Protein AF-A0AA37WWH3-F1 (afdb_monomer_lite)

Secondary structure (DSSP, 8-state):
--SGGGT--EEEEEEEEE-TTSBEEEEEEEEEESTTTSHHHHHHHHTT-BPPPPEETTEE-PPS-EEEEEEE-SS----TT-HHHHHHHHHHHHHHHHHHHHHHHHHHHHHHHHHHHHTGGG----TT-EEEETTSEEEEEEEE-SSEEEEEEEEEE-TTSPTTGGGTT--HHHHTTBTB-----EEEEEEEEEEETTTEEE-------

Organism: NCBI:txid2013866

pLDDT: mean 83.41, std 13.36, range [36.47, 97.44]

Sequence (209 aa):
MKAARKGAEGFVKLGFSIDIRGGVQDIVVLDSKPANLFEKEAIRALKKWKFAPAKKNGRAYTPAVLVEVIKFKLNDDEDDSSEDKQLAARKALEASEQRALLESQYCDYLQRVKGNWLERRTSKYQPGDTICTFYNSYGFVEQDLGDRAKVILLGKLGDQYESGFFFGGTPFEHFKNYGEKVVISSKSEQKTTWVDKDQIATCSFQERI

Foldseek 3Di:
DPALVPQDKWKWKWKWKADQQQFTHPIDTPDIPPPPPCHVVVVVVNRPDGDDFDDDPNGGDIDDIDMDMDIGHPDPPPVPVPVVVVVVVVVVVVVVVVVVVLVVVLVVQLVVLLVQLVCLLVDDDDFQFWKAFQQAFIFTFHADPNFKTWTFTFWGFDPPQHGCCQRNSVDSVNSVCVVPPDPGDIDTDRDIDMDGSNGMGGGDDDDDD

Radius of gyration: 32.09 Å; chains: 1; bounding box: 56×50×85 Å

Structure (mmCIF, N/CA/C/O backbone):
data_AF-A0AA37WWH3-F1
#
_entry.id   AF-A0AA37WWH3-F1
#
loop_
_atom_site.group_PDB
_atom_site.id
_atom_site.type_symbol
_atom_site.label_atom_id
_atom_site.label_alt_id
_atom_site.label_comp_id
_atom_site.label_asym_id
_atom_site.label_entity_id
_atom_site.label_seq_id
_atom_site.pdbx_PDB_ins_code
_atom_site.Cartn_x
_atom_site.Cartn_y
_atom_site.Cartn_z
_atom_site.occupancy
_atom_site.B_iso_or_equiv
_atom_site.auth_seq_id
_atom_site.auth_comp_id
_atom_site.auth_asym_id
_atom_site.auth_atom_id
_atom_site.pdbx_PDB_model_num
ATOM 1 N N . MET A 1 1 ? -25.631 7.199 57.365 1.00 48.81 1 MET A N 1
ATOM 2 C CA . MET A 1 1 ? -24.945 5.889 57.434 1.00 48.81 1 MET A CA 1
ATOM 3 C C . MET A 1 1 ? -25.969 4.748 57.479 1.00 48.81 1 MET A C 1
ATOM 5 O O . MET A 1 1 ? -26.363 4.348 58.564 1.00 48.81 1 MET A O 1
ATOM 9 N N . LYS A 1 2 ? -26.455 4.255 56.325 1.00 53.31 2 LYS A N 1
ATOM 10 C CA . LYS A 1 2 ? -27.417 3.124 56.264 1.00 53.31 2 LYS A CA 1
ATOM 11 C C . LYS A 1 2 ? -27.021 1.997 55.286 1.00 53.31 2 LYS A C 1
ATOM 13 O O . LYS A 1 2 ? -27.476 0.881 55.492 1.00 53.31 2 LYS A O 1
ATOM 18 N N . ALA A 1 3 ? -26.169 2.260 54.286 1.00 53.19 3 ALA A N 1
ATOM 19 C CA . ALA A 1 3 ? -25.794 1.288 53.246 1.00 53.19 3 ALA A CA 1
ATOM 20 C C . ALA A 1 3 ? -24.544 0.450 53.587 1.00 53.19 3 ALA A C 1
ATOM 22 O O . ALA A 1 3 ? -24.609 -0.771 53.522 1.00 53.19 3 ALA A O 1
ATOM 23 N N . ALA A 1 4 ? -23.455 1.076 54.058 1.00 52.91 4 ALA A N 1
ATOM 24 C CA . ALA A 1 4 ? -22.206 0.368 54.390 1.00 52.91 4 ALA A CA 1
ATOM 25 C C . ALA A 1 4 ? -22.377 -0.717 55.476 1.00 52.91 4 ALA A C 1
ATOM 27 O O . ALA A 1 4 ? -21.707 -1.737 55.448 1.00 52.91 4 ALA A O 1
ATOM 28 N N . ARG A 1 5 ? -23.334 -0.548 56.402 1.00 53.03 5 ARG A N 1
ATOM 29 C CA . ARG A 1 5 ? -23.653 -1.556 57.434 1.00 53.03 5 ARG A CA 1
ATOM 30 C C . ARG A 1 5 ? -24.513 -2.725 56.928 1.00 53.03 5 ARG A C 1
ATOM 32 O O . ARG A 1 5 ? -24.762 -3.645 57.695 1.00 53.03 5 ARG A O 1
ATOM 39 N N . LYS A 1 6 ? -25.020 -2.672 55.691 1.00 55.31 6 LYS A N 1
ATOM 40 C CA . LYS A 1 6 ? -25.972 -3.650 55.133 1.00 55.31 6 LYS A CA 1
ATOM 41 C C . LYS A 1 6 ? -25.386 -4.557 54.049 1.00 55.31 6 LYS A C 1
ATOM 43 O O . LYS A 1 6 ? -26.144 -5.328 53.474 1.00 55.31 6 LYS A O 1
ATOM 48 N N . GLY A 1 7 ? -24.090 -4.467 53.746 1.00 64.00 7 GLY A N 1
ATOM 49 C CA . GLY A 1 7 ? -23.498 -5.331 52.723 1.00 64.00 7 GLY A CA 1
ATOM 50 C C . GLY A 1 7 ? -24.063 -5.094 51.309 1.00 64.00 7 GLY A C 1
ATOM 51 O O . GLY A 1 7 ? -24.000 -5.980 50.468 1.00 64.00 7 GLY A O 1
ATOM 52 N N . ALA A 1 8 ? -24.663 -3.927 51.047 1.00 68.88 8 ALA A N 1
ATOM 53 C CA . ALA A 1 8 ? -25.282 -3.631 49.762 1.00 68.88 8 ALA A CA 1
ATOM 54 C C . ALA A 1 8 ? -24.265 -3.078 48.754 1.00 68.88 8 ALA A C 1
ATOM 56 O O . ALA A 1 8 ? -23.567 -2.110 49.050 1.00 68.88 8 ALA A O 1
ATOM 57 N N . GLU A 1 9 ? -24.256 -3.648 47.553 1.00 79.69 9 GLU A N 1
ATOM 58 C CA . GLU A 1 9 ? -23.555 -3.139 46.372 1.00 79.69 9 GLU A CA 1
ATOM 59 C C . GLU A 1 9 ? -24.558 -2.582 45.359 1.00 79.69 9 GLU A C 1
ATOM 61 O O . GLU A 1 9 ? -25.761 -2.858 45.428 1.00 79.69 9 GLU A O 1
ATOM 66 N N . GLY A 1 10 ? -24.085 -1.784 44.409 1.00 88.12 10 GLY A N 1
ATOM 67 C CA . GLY A 1 10 ? -24.972 -1.160 43.444 1.00 88.12 10 GLY A CA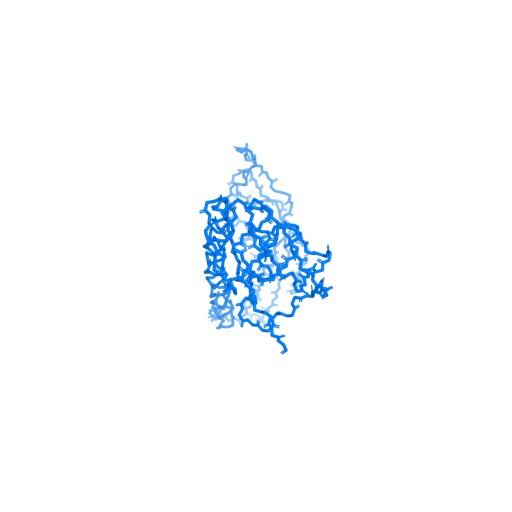 1
ATOM 68 C C . GLY A 1 10 ? -24.308 -0.182 42.493 1.00 88.12 10 GLY A C 1
ATOM 69 O O . GLY A 1 10 ? -23.087 -0.071 42.419 1.00 88.12 10 GLY A O 1
ATOM 70 N N . PHE A 1 11 ? -25.128 0.549 41.752 1.00 87.25 11 PHE A N 1
ATOM 71 C CA . PHE A 1 11 ? -24.686 1.646 40.905 1.00 87.25 11 PHE A CA 1
ATOM 72 C C . PHE A 1 11 ? -25.713 2.777 40.880 1.00 87.25 11 PHE A C 1
ATOM 74 O O . PHE A 1 11 ? -26.900 2.564 41.129 1.00 87.25 11 PHE A O 1
ATOM 81 N N . VAL A 1 12 ? -25.249 3.972 40.528 1.00 92.88 12 VAL A N 1
ATOM 82 C CA . VAL A 1 12 ? -26.078 5.140 40.227 1.00 92.88 12 VAL A CA 1
ATOM 83 C C . VAL A 1 12 ? -25.585 5.751 38.923 1.00 92.88 12 VAL A C 1
ATOM 85 O O . VAL A 1 12 ? -24.422 6.135 38.819 1.00 92.88 12 VAL A O 1
ATOM 88 N N . LYS A 1 13 ? -26.470 5.846 37.934 1.00 93.00 13 LYS A N 1
ATOM 89 C CA . LYS A 1 13 ? -26.258 6.544 36.668 1.00 93.00 13 LYS A CA 1
ATOM 90 C C . LYS A 1 13 ? -26.786 7.971 36.793 1.00 93.00 13 LYS A C 1
ATOM 92 O O . LYS A 1 13 ? -27.967 8.176 37.070 1.00 93.00 13 LYS A O 1
ATOM 97 N N . LEU A 1 14 ? -25.918 8.951 36.587 1.00 93.00 14 LEU A N 1
ATOM 98 C CA . LEU A 1 14 ? -26.188 10.376 36.749 1.00 93.00 14 LEU A CA 1
ATOM 99 C C . LEU A 1 14 ? -26.011 11.094 35.412 1.00 93.00 14 LEU A C 1
ATOM 101 O O . LEU A 1 14 ? -25.025 10.856 34.724 1.00 93.00 14 LEU A O 1
ATOM 105 N N . GLY A 1 15 ? -26.939 11.979 35.064 1.00 90.56 15 GLY A N 1
ATOM 106 C CA . GLY A 1 15 ? -26.766 12.989 34.022 1.00 90.56 15 GLY A CA 1
ATOM 107 C C . GLY A 1 15 ? -26.390 14.329 34.655 1.00 90.56 15 GLY A C 1
ATOM 108 O O . GLY A 1 15 ? -26.910 14.638 35.721 1.00 90.56 15 GLY A O 1
ATOM 109 N N . PHE A 1 16 ? -25.498 15.117 34.059 1.00 90.75 16 PHE A N 1
ATOM 110 C CA . PHE A 1 16 ? -25.108 16.440 34.574 1.00 90.75 16 PHE A CA 1
ATOM 111 C C . PHE A 1 16 ? -24.552 17.351 33.475 1.00 90.75 16 PHE A C 1
ATOM 113 O O . PHE A 1 16 ? -24.191 16.882 32.399 1.00 90.75 16 PHE A O 1
ATOM 120 N N . SER A 1 17 ? -24.444 18.652 33.737 1.00 85.31 17 SER A N 1
ATOM 121 C CA . SER A 1 17 ? -23.797 19.623 32.847 1.00 85.31 17 SER A CA 1
ATOM 122 C C . SER A 1 17 ? -22.548 20.229 33.509 1.00 85.31 17 SER A C 1
ATOM 124 O O . SER A 1 17 ? -22.373 20.145 34.728 1.00 85.31 17 SER A O 1
ATOM 126 N N . ILE A 1 18 ? -21.636 20.800 32.711 1.00 84.50 18 ILE A N 1
ATOM 127 C CA . ILE A 1 18 ? -20.396 21.426 33.204 1.00 84.50 18 ILE A CA 1
ATOM 128 C C . ILE A 1 18 ? -20.443 22.936 32.949 1.00 84.50 18 ILE A C 1
ATOM 130 O O . ILE A 1 18 ? -20.571 23.376 31.808 1.00 84.50 18 ILE A O 1
ATOM 134 N N . ASP A 1 19 ? -20.292 23.753 33.987 1.00 82.81 19 ASP A N 1
ATOM 135 C CA . ASP A 1 19 ? -20.236 25.209 33.854 1.00 82.81 19 ASP A CA 1
ATOM 136 C C . ASP A 1 19 ? -18.940 25.691 33.161 1.00 82.81 19 ASP A C 1
ATOM 138 O O . ASP A 1 19 ? -17.968 24.956 32.977 1.00 82.81 19 ASP A O 1
ATOM 142 N N . ILE A 1 20 ? -18.891 26.970 32.787 1.00 79.94 20 ILE A N 1
ATOM 143 C CA . ILE A 1 20 ? -17.727 27.565 32.103 1.00 79.94 20 ILE A CA 1
ATOM 144 C C . ILE A 1 20 ? -16.427 27.548 32.932 1.00 79.94 20 ILE A C 1
ATOM 146 O O . ILE A 1 20 ? -15.347 27.774 32.386 1.00 79.94 20 ILE A O 1
ATOM 150 N N . ARG A 1 21 ? -16.516 27.311 34.247 1.00 80.12 21 ARG A N 1
ATOM 151 C CA . ARG A 1 21 ? -15.380 27.208 35.175 1.00 80.12 21 ARG A CA 1
ATOM 152 C C . ARG A 1 21 ? -14.972 25.752 35.419 1.00 80.12 21 ARG A C 1
ATOM 154 O O . ARG A 1 21 ? -14.040 25.522 36.186 1.00 80.12 21 ARG A O 1
ATOM 161 N N . GLY A 1 22 ? -15.636 24.789 34.775 1.00 78.50 22 GLY A N 1
ATOM 162 C CA . GLY A 1 22 ? -15.364 23.364 34.941 1.00 78.50 22 GLY A CA 1
ATOM 163 C C . GLY A 1 22 ? -16.071 22.718 36.136 1.00 78.50 22 GLY A C 1
ATOM 164 O O . GLY A 1 22 ? -15.734 21.595 36.511 1.00 78.50 22 GLY A O 1
ATOM 165 N N . GLY A 1 23 ? -17.019 23.413 36.766 1.00 84.75 23 GLY A N 1
ATOM 166 C CA . GLY A 1 23 ? -17.835 22.884 37.856 1.00 84.75 23 GLY A CA 1
ATOM 167 C C . GLY A 1 23 ? -19.017 22.064 37.345 1.00 84.75 23 GLY A C 1
ATOM 168 O O . GLY A 1 23 ? -19.580 22.361 36.298 1.00 84.75 23 GLY A O 1
ATOM 169 N N . VAL A 1 24 ? -19.418 21.040 38.096 1.00 87.94 24 VAL A N 1
ATOM 170 C CA . VAL A 1 24 ? -20.595 20.218 37.778 1.00 87.94 24 VAL A CA 1
ATOM 171 C C . VAL A 1 24 ? -21.886 20.887 38.273 1.00 87.94 24 VAL A C 1
ATOM 173 O O . VAL A 1 24 ? -21.973 21.272 39.441 1.00 87.94 24 VAL A O 1
ATOM 176 N N . GLN A 1 25 ? -22.911 20.962 37.420 1.00 87.50 25 GLN A N 1
ATOM 177 C CA . GLN A 1 25 ? -24.256 21.454 37.748 1.00 87.50 25 GLN A CA 1
ATOM 178 C C . GLN A 1 25 ? -25.353 20.580 37.092 1.00 87.50 25 GLN A C 1
ATOM 180 O O . GLN A 1 25 ? -25.048 19.605 36.409 1.00 87.50 25 GLN A O 1
ATOM 185 N N . ASP A 1 26 ? -26.631 20.874 37.356 1.00 90.19 26 ASP A N 1
ATOM 186 C CA . ASP A 1 26 ? -27.803 20.176 36.780 1.00 90.19 26 ASP A CA 1
ATOM 187 C C . ASP A 1 26 ? -27.796 18.638 36.914 1.00 90.19 26 ASP A C 1
ATOM 189 O O . ASP A 1 26 ? -28.175 17.912 35.998 1.00 90.19 26 ASP A O 1
ATOM 193 N N . ILE A 1 27 ? -27.347 18.120 38.063 1.00 92.31 27 ILE A N 1
ATOM 194 C CA . ILE A 1 27 ? -27.245 16.671 38.286 1.00 92.31 27 ILE A CA 1
ATOM 195 C C . ILE A 1 27 ? -28.642 16.043 38.413 1.00 92.31 27 ILE A C 1
ATOM 197 O O . ILE A 1 27 ? -29.395 16.377 39.331 1.00 92.31 27 ILE A O 1
ATOM 201 N N . VAL A 1 28 ? -28.938 15.063 37.563 1.00 92.50 28 VAL A N 1
ATOM 202 C CA . VAL A 1 28 ? -30.149 14.234 37.576 1.00 92.50 28 VAL A CA 1
ATOM 203 C C . VAL A 1 28 ? -29.788 12.756 37.703 1.00 92.50 28 VAL A C 1
ATOM 205 O O . VAL A 1 28 ? -28.793 12.300 37.145 1.00 92.50 28 VAL A O 1
ATOM 208 N N . VAL A 1 29 ? -30.592 11.981 38.429 1.00 93.25 29 VAL A N 1
ATOM 209 C CA . VAL A 1 29 ? -30.445 10.518 38.476 1.00 93.25 29 VAL A CA 1
ATOM 210 C C . VAL A 1 29 ? -31.206 9.930 37.298 1.00 93.25 29 VAL A C 1
ATOM 212 O O . VAL A 1 29 ? -32.409 10.140 37.178 1.00 93.25 29 VAL A O 1
ATOM 215 N N . LEU A 1 30 ? -30.499 9.217 36.425 1.00 93.31 30 LEU A N 1
ATOM 216 C CA . LEU A 1 30 ? -31.082 8.548 35.262 1.00 93.31 30 LEU A CA 1
ATOM 217 C C . LEU A 1 30 ? -31.477 7.106 35.580 1.00 93.31 30 LEU A C 1
ATOM 219 O O . LEU A 1 30 ? -32.465 6.616 35.047 1.00 93.31 30 LEU A O 1
ATOM 223 N N . ASP A 1 31 ? -30.687 6.427 36.412 1.00 92.00 31 ASP A N 1
ATOM 224 C CA . ASP A 1 31 ? -30.944 5.056 36.850 1.00 92.00 31 ASP A CA 1
ATOM 225 C C . ASP A 1 31 ? -30.165 4.763 38.138 1.00 92.00 31 ASP A C 1
ATOM 227 O O . ASP A 1 31 ? -29.132 5.380 38.408 1.00 92.00 31 ASP A O 1
ATOM 231 N N . SER A 1 32 ? -30.638 3.821 38.942 1.00 91.94 32 SER A N 1
ATOM 232 C CA . SER A 1 32 ? -29.986 3.455 40.193 1.00 91.94 32 SER A CA 1
ATOM 233 C C . SER A 1 32 ? -30.455 2.102 40.700 1.00 91.94 32 SER A C 1
ATOM 235 O O . SER A 1 32 ? -31.657 1.845 40.807 1.00 91.94 32 SER A O 1
ATOM 237 N N . LYS A 1 33 ? -29.505 1.264 41.113 1.00 85.81 33 LYS A N 1
ATOM 238 C CA . LYS A 1 33 ? -29.800 -0.020 41.743 1.00 85.81 33 LYS A CA 1
ATOM 239 C C . LYS A 1 33 ? -28.875 -0.260 42.931 1.00 85.81 33 LYS A C 1
ATOM 241 O O . LYS A 1 33 ? -27.665 -0.197 42.738 1.00 85.81 33 LYS A O 1
ATOM 246 N N . PRO A 1 34 ? -29.407 -0.630 44.108 1.00 87.38 34 PRO A N 1
ATOM 247 C CA . PRO A 1 34 ? -30.809 -0.529 44.512 1.00 87.38 34 PRO A CA 1
ATOM 248 C C . PRO A 1 34 ? -31.247 0.939 44.630 1.00 87.38 34 PRO A C 1
ATOM 250 O O . PRO A 1 34 ? -30.460 1.796 45.026 1.00 87.38 34 PRO A O 1
ATOM 253 N N . ALA A 1 35 ? -32.513 1.202 44.305 1.00 84.06 35 ALA A N 1
ATOM 254 C CA . ALA A 1 35 ? -33.078 2.544 44.349 1.00 84.06 35 ALA A CA 1
ATOM 255 C C . ALA A 1 35 ? -33.156 3.096 45.785 1.00 84.06 35 ALA A C 1
ATOM 257 O O . ALA A 1 35 ? -33.437 2.365 46.740 1.00 84.06 35 ALA A O 1
ATOM 258 N N . ASN A 1 36 ? -32.977 4.408 45.916 1.00 83.62 36 ASN A N 1
ATOM 259 C CA . ASN A 1 36 ? -32.994 5.195 47.154 1.00 83.62 36 ASN A CA 1
ATOM 260 C C . ASN A 1 36 ? -31.899 4.837 48.175 1.00 83.62 36 ASN A C 1
ATOM 262 O O . ASN A 1 36 ? -32.024 5.181 49.358 1.00 83.62 36 ASN A O 1
ATOM 266 N N . LEU A 1 37 ? -30.838 4.142 47.755 1.00 84.75 37 LEU A N 1
ATOM 267 C CA . LEU A 1 37 ? -29.740 3.759 48.641 1.00 84.75 37 LEU A CA 1
ATOM 268 C C . LEU A 1 37 ? -28.464 4.579 48.429 1.00 84.75 37 LEU A C 1
ATOM 270 O O . LEU A 1 37 ? -27.828 4.976 49.410 1.00 84.75 37 LEU A O 1
ATOM 274 N N . PHE A 1 38 ? -28.089 4.825 47.174 1.00 87.31 38 PHE A N 1
ATOM 275 C CA . PHE A 1 38 ? -26.773 5.354 46.805 1.00 87.31 38 PHE A CA 1
ATOM 276 C C . PHE A 1 38 ? -26.812 6.735 46.153 1.00 87.31 38 PHE A C 1
ATOM 278 O O . PHE A 1 38 ? -25.799 7.428 46.111 1.00 87.31 38 PHE A O 1
ATOM 285 N N . GLU A 1 39 ? -27.975 7.177 45.689 1.00 90.31 39 GLU A N 1
ATOM 286 C CA . GLU A 1 39 ? -28.167 8.368 44.862 1.00 90.31 39 GLU A CA 1
ATOM 287 C C . GLU A 1 39 ? -27.686 9.623 45.583 1.00 90.31 39 GLU A C 1
ATOM 289 O O . GLU A 1 39 ? -26.963 10.437 45.015 1.00 90.31 39 GLU A O 1
ATOM 294 N N . LYS A 1 40 ? -28.015 9.759 46.873 1.00 89.75 40 LYS A N 1
ATOM 295 C CA . LYS A 1 40 ? -27.610 10.922 47.675 1.00 89.75 40 LYS A CA 1
ATOM 296 C C . LYS A 1 40 ? -26.090 11.047 47.795 1.00 89.75 40 LYS A C 1
ATOM 298 O O . LYS A 1 40 ? -25.563 12.159 47.737 1.00 89.75 40 LYS A O 1
ATOM 303 N N . GLU A 1 41 ? -25.393 9.930 47.984 1.00 88.12 41 GLU A N 1
ATOM 304 C CA . GLU A 1 41 ? -23.933 9.926 48.111 1.00 88.12 41 GLU A CA 1
ATOM 305 C C . GLU A 1 41 ? -23.256 10.050 46.743 1.00 88.12 41 GLU A C 1
ATOM 307 O O . GLU A 1 41 ? -22.293 10.803 46.616 1.00 88.12 41 GLU A O 1
ATOM 312 N N . ALA A 1 42 ? -23.817 9.426 45.705 1.00 89.56 42 ALA A N 1
ATOM 313 C CA . ALA A 1 42 ? -23.369 9.564 44.323 1.00 89.56 42 ALA A CA 1
ATOM 314 C C . ALA A 1 42 ? -23.431 11.030 43.855 1.00 89.56 42 ALA A C 1
ATOM 316 O O . ALA A 1 42 ? -22.440 11.569 43.365 1.00 89.56 42 ALA A O 1
ATOM 317 N N . ILE A 1 43 ? -24.547 11.725 44.109 1.00 90.94 43 ILE A N 1
ATOM 318 C CA . ILE A 1 43 ? -24.694 13.161 43.820 1.00 90.94 43 ILE A CA 1
ATOM 319 C C . ILE A 1 43 ? -23.670 13.984 44.613 1.00 90.94 43 ILE A C 1
ATOM 321 O O . ILE A 1 43 ? -23.064 14.910 44.075 1.00 90.94 43 ILE A O 1
ATOM 325 N N . ARG A 1 44 ? -23.459 13.675 45.900 1.00 88.19 44 ARG A N 1
ATOM 326 C CA . ARG A 1 44 ? -22.487 14.397 46.738 1.00 88.19 44 ARG A CA 1
ATOM 327 C C . ARG A 1 44 ? -21.052 14.216 46.236 1.00 88.19 44 ARG A C 1
ATOM 329 O O . ARG A 1 44 ? -20.289 15.177 46.286 1.00 88.19 44 ARG A O 1
ATOM 336 N N . ALA A 1 45 ? -20.689 13.016 45.788 1.00 87.44 45 ALA A N 1
ATOM 337 C CA . ALA A 1 45 ? -19.378 12.729 45.217 1.00 87.44 45 ALA A CA 1
ATOM 338 C C . ALA A 1 45 ? -19.180 13.480 43.895 1.00 87.44 45 ALA A C 1
ATOM 340 O O . ALA A 1 45 ? -18.195 14.202 43.751 1.00 87.44 45 ALA A O 1
ATOM 341 N N . LEU A 1 46 ? -20.163 13.403 42.992 1.00 87.44 46 LEU A N 1
ATOM 342 C CA . LEU A 1 46 ? -20.106 14.046 41.680 1.00 87.44 46 LEU A CA 1
ATOM 343 C C . LEU A 1 46 ? -19.987 15.578 41.781 1.00 87.44 46 LEU A C 1
ATOM 345 O O . LEU A 1 46 ? -19.236 16.192 41.032 1.00 87.44 46 LEU A O 1
ATOM 349 N N . LYS A 1 47 ? -20.635 16.209 42.771 1.00 87.94 47 LYS A N 1
ATOM 350 C CA . LYS A 1 47 ? -20.501 17.659 43.035 1.00 87.94 47 LYS A CA 1
ATOM 351 C C . LYS A 1 47 ? -19.080 18.116 43.382 1.00 87.94 47 LYS A C 1
ATOM 353 O O . LYS A 1 47 ? -18.804 19.310 43.312 1.00 87.94 47 LYS A O 1
ATOM 358 N N . LYS A 1 48 ? -18.198 17.210 43.813 1.00 87.00 48 LYS A N 1
ATOM 359 C CA . LYS A 1 48 ? -16.802 17.542 44.141 1.00 87.00 48 LYS A CA 1
ATOM 360 C C . LYS A 1 48 ? -15.886 17.500 42.922 1.00 87.00 48 LYS A C 1
ATOM 362 O O . LYS A 1 48 ? -14.749 17.960 43.017 1.00 87.00 48 LYS A O 1
ATOM 367 N N . TRP A 1 49 ? -16.347 16.931 41.811 1.00 86.12 49 TRP A N 1
ATOM 368 C CA . TRP A 1 49 ? -15.540 16.815 40.609 1.00 86.12 49 TRP A CA 1
ATOM 369 C C . TRP A 1 49 ? -15.330 18.186 39.972 1.00 86.12 49 TRP A C 1
ATOM 371 O O . TRP A 1 49 ? -16.213 19.046 39.970 1.00 86.12 49 TRP A O 1
ATOM 381 N N . LYS A 1 50 ? -14.124 18.379 39.443 1.00 79.94 50 LYS A N 1
ATOM 382 C CA . LYS A 1 50 ? -13.736 19.558 38.678 1.00 79.94 50 LYS A CA 1
ATOM 383 C C . LYS A 1 50 ? -13.173 19.084 37.354 1.00 79.94 50 LYS A C 1
ATOM 385 O O . LYS A 1 50 ? -12.241 18.286 37.330 1.00 79.94 50 LYS A O 1
ATOM 390 N N . PHE A 1 51 ? -13.734 19.591 36.273 1.00 78.69 51 PHE A N 1
ATOM 391 C CA . PHE A 1 51 ? -13.287 19.312 34.921 1.00 78.69 51 PHE A CA 1
ATOM 392 C C . PHE A 1 51 ? -12.457 20.479 34.397 1.00 78.69 51 PHE A C 1
ATOM 394 O O . PHE A 1 51 ? -12.637 21.625 34.806 1.00 78.69 51 PHE A O 1
ATOM 401 N N . ALA A 1 52 ? -11.540 20.206 33.472 1.00 74.56 52 ALA A N 1
ATOM 402 C CA . ALA A 1 52 ? -10.894 21.284 32.737 1.00 74.56 52 ALA A CA 1
ATOM 403 C C . ALA A 1 52 ? -11.952 22.006 31.874 1.00 74.56 52 ALA A C 1
ATOM 405 O O . ALA A 1 52 ? -12.746 21.326 31.216 1.00 74.56 52 ALA A O 1
ATOM 406 N N . PRO A 1 53 ? -11.985 23.354 31.840 1.00 67.44 53 PRO A N 1
ATOM 407 C CA . PRO A 1 53 ? -12.913 24.086 30.986 1.00 67.44 53 PRO A CA 1
ATOM 408 C C . PRO A 1 53 ? -12.746 23.662 29.526 1.00 67.44 53 PRO A C 1
ATOM 410 O O . PRO A 1 53 ? -11.648 23.756 28.968 1.00 67.44 53 PRO A O 1
ATOM 413 N N . ALA A 1 54 ? -13.829 23.212 28.894 1.00 65.50 54 ALA A N 1
ATOM 414 C CA . ALA A 1 54 ? -13.791 22.850 27.487 1.00 65.50 54 ALA A CA 1
ATOM 415 C C . ALA A 1 54 ? -13.593 24.120 26.645 1.00 65.50 54 ALA A C 1
ATOM 417 O O . ALA A 1 54 ? -14.359 25.080 26.743 1.00 65.50 54 ALA A O 1
ATOM 418 N N . LYS A 1 55 ? -12.546 24.144 25.815 1.00 71.69 55 LYS A N 1
ATOM 419 C CA . LYS A 1 55 ? -12.259 25.251 24.892 1.00 71.69 55 LYS A CA 1
ATOM 420 C C . LYS A 1 55 ? -12.592 24.819 23.470 1.00 71.69 55 LYS A C 1
ATOM 422 O O . LYS A 1 55 ? -12.074 23.813 22.996 1.00 71.69 55 LYS A O 1
ATOM 427 N N . LYS A 1 56 ? -13.403 25.607 22.765 1.00 67.12 56 LYS A N 1
ATOM 428 C CA . LYS A 1 56 ? -13.627 25.473 21.318 1.00 67.12 56 LYS A CA 1
ATOM 429 C C . LYS A 1 56 ? -13.277 26.806 20.663 1.00 67.12 56 LYS A C 1
ATOM 431 O O . LYS A 1 56 ? -13.815 27.840 21.048 1.00 67.12 56 LYS A O 1
ATOM 436 N N . ASN A 1 57 ? -12.335 26.802 19.719 1.00 67.44 57 ASN A N 1
ATOM 437 C CA . ASN A 1 57 ? -11.825 28.011 19.048 1.00 67.44 57 ASN A CA 1
ATOM 438 C C . ASN A 1 57 ? -11.335 29.102 20.026 1.00 67.44 57 ASN A C 1
ATOM 440 O O . ASN A 1 57 ? -11.634 30.282 19.862 1.00 67.44 57 ASN A O 1
ATOM 444 N N . GLY A 1 58 ? -10.641 28.704 21.098 1.00 72.44 58 GLY A N 1
ATOM 445 C CA . GLY A 1 58 ? -10.104 29.629 22.105 1.00 72.44 58 GLY A CA 1
ATOM 446 C C . GLY A 1 58 ? -11.131 30.212 23.087 1.00 72.44 58 GLY A C 1
ATOM 447 O O . GLY A 1 58 ? -10.731 30.897 24.026 1.00 72.44 58 GLY A O 1
ATOM 448 N N . ARG A 1 59 ? -12.430 29.917 22.934 1.00 66.69 59 ARG A N 1
ATOM 449 C CA . ARG A 1 59 ? -13.496 30.349 23.853 1.00 66.69 59 ARG A CA 1
ATOM 450 C C . ARG A 1 59 ? -13.969 29.176 24.712 1.00 66.69 59 ARG A C 1
ATOM 452 O O . ARG A 1 59 ? -14.121 28.062 24.210 1.00 66.69 59 ARG A O 1
ATOM 459 N N . ALA A 1 60 ? -14.172 29.423 26.006 1.00 67.00 60 ALA A N 1
ATOM 460 C CA . ALA A 1 60 ? -14.759 28.437 26.908 1.00 67.00 60 ALA A CA 1
ATOM 461 C C . ALA A 1 60 ? -16.210 28.161 26.487 1.00 67.00 60 ALA A C 1
ATOM 463 O O . ALA A 1 60 ? -16.954 29.098 26.194 1.00 67.00 60 ALA A O 1
ATOM 464 N N . TYR A 1 61 ? -16.601 26.891 26.440 1.00 66.81 61 TYR A N 1
ATOM 465 C CA . TYR A 1 61 ? -17.972 26.480 26.155 1.00 66.81 61 TYR A CA 1
ATOM 466 C C . TYR A 1 61 ? -18.389 25.363 27.118 1.00 66.81 61 TYR A C 1
ATOM 468 O O . TYR A 1 61 ? -17.552 24.581 27.563 1.00 66.81 61 TYR A O 1
ATOM 476 N N . THR A 1 62 ? -19.678 25.296 27.438 1.00 64.00 62 THR A N 1
ATOM 477 C CA . THR A 1 62 ? -20.267 24.236 28.264 1.00 64.00 62 THR A CA 1
ATOM 478 C C . THR A 1 62 ? -20.650 23.046 27.375 1.00 64.00 62 THR A C 1
ATOM 480 O O . THR A 1 62 ? -21.496 23.218 26.491 1.00 64.00 62 THR A O 1
ATOM 483 N N . PRO A 1 63 ? -20.052 21.852 27.566 1.00 61.44 63 PRO A N 1
ATOM 484 C CA . PRO A 1 63 ? -20.481 20.629 26.892 1.00 61.44 63 PRO A CA 1
ATOM 485 C C . PRO A 1 63 ? -21.961 20.323 27.147 1.00 61.44 63 PRO A C 1
ATOM 487 O O . PRO A 1 63 ? -22.494 20.633 28.214 1.00 61.44 63 PRO A O 1
ATOM 490 N N . ALA A 1 64 ? -22.610 19.674 26.176 1.00 63.91 64 ALA A N 1
ATOM 491 C CA . ALA A 1 64 ? -23.935 19.090 26.367 1.00 63.91 64 ALA A CA 1
ATOM 492 C C . ALA A 1 64 ? -23.902 18.008 27.465 1.00 63.91 64 ALA A C 1
ATOM 494 O O . ALA A 1 64 ? -22.845 17.438 27.734 1.00 63.91 64 ALA A O 1
ATOM 495 N N . VAL A 1 65 ? -25.061 17.764 28.091 1.00 76.62 65 VAL A N 1
ATOM 496 C CA . VAL A 1 65 ? -25.270 16.860 29.238 1.00 76.62 65 VAL A CA 1
ATOM 497 C C . VAL A 1 65 ? -24.406 15.595 29.149 1.00 76.62 65 VAL A C 1
ATOM 499 O O . VAL A 1 65 ? -24.517 14.823 28.198 1.00 76.62 65 VAL A O 1
ATOM 502 N N . LEU A 1 66 ? -23.567 15.382 30.160 1.00 81.69 66 LEU A N 1
ATOM 503 C CA . LEU A 1 66 ? -22.734 14.197 30.334 1.00 81.69 66 LEU A CA 1
ATOM 504 C C . LEU A 1 66 ? -23.449 13.166 31.196 1.00 81.69 66 LEU A C 1
ATOM 506 O O . LEU A 1 66 ? -24.294 13.512 32.021 1.00 81.69 66 LEU A O 1
ATOM 510 N N . VAL A 1 67 ? -23.094 11.896 31.013 1.00 87.75 67 VAL A N 1
ATOM 511 C CA . VAL A 1 67 ? -23.673 10.778 31.756 1.00 87.75 67 VAL A CA 1
ATOM 512 C C . VAL A 1 67 ? -22.562 9.937 32.363 1.00 87.75 67 VAL A C 1
ATOM 514 O O . VAL A 1 67 ? -21.708 9.450 31.633 1.00 87.75 67 VAL A O 1
ATOM 517 N N . GLU A 1 68 ? -22.616 9.719 33.675 1.00 87.81 68 GLU A N 1
ATOM 518 C CA . GLU A 1 68 ? -21.632 8.926 34.419 1.00 87.81 68 GLU A CA 1
ATOM 519 C C . GLU A 1 68 ? -22.288 7.876 35.313 1.00 87.81 68 GLU A C 1
ATOM 521 O O . GLU A 1 68 ? -23.400 8.070 35.805 1.00 87.81 68 GLU A O 1
ATOM 526 N N . VAL A 1 69 ? -21.600 6.753 35.543 1.00 88.56 69 VAL A N 1
ATOM 527 C CA . VAL A 1 69 ? -22.091 5.650 36.387 1.00 88.56 69 VAL A CA 1
ATOM 528 C C . VAL A 1 69 ? -21.150 5.430 37.567 1.00 88.56 69 VAL A C 1
ATOM 530 O O . VAL A 1 69 ? -20.058 4.891 37.411 1.00 88.56 69 VAL A O 1
ATOM 533 N N . ILE A 1 70 ? -21.604 5.774 38.772 1.00 87.00 70 ILE A N 1
ATOM 534 C CA . ILE A 1 70 ? -20.871 5.532 40.019 1.00 87.00 70 ILE A CA 1
ATOM 535 C C . ILE A 1 70 ? -21.268 4.157 40.557 1.00 87.00 70 ILE A C 1
ATOM 537 O O . ILE A 1 70 ? -22.437 3.932 40.872 1.00 87.00 70 ILE A O 1
ATOM 541 N N . LYS A 1 71 ? -20.305 3.238 40.667 1.00 85.81 71 LYS A N 1
ATOM 542 C CA . LYS A 1 71 ? -20.504 1.896 41.236 1.00 85.81 71 LYS A CA 1
ATOM 543 C C . LYS A 1 71 ? -20.099 1.881 42.710 1.00 85.81 71 LYS A C 1
ATOM 545 O O . LYS A 1 71 ? -19.060 2.419 43.071 1.00 85.81 71 LYS A O 1
ATOM 550 N N . PHE A 1 72 ? -20.911 1.241 43.539 1.00 83.25 72 PHE A N 1
ATOM 551 C CA . PHE A 1 72 ? -20.693 1.036 44.967 1.00 83.25 72 PHE A CA 1
ATOM 552 C C . PHE A 1 72 ? -20.447 -0.454 45.191 1.00 83.25 72 PHE A C 1
ATOM 554 O O . PHE A 1 72 ? -21.326 -1.264 44.899 1.00 83.25 72 PHE A O 1
ATOM 561 N N . LYS A 1 73 ? -19.262 -0.810 45.683 1.00 78.19 73 LYS A N 1
ATOM 562 C CA . LYS A 1 73 ? -18.878 -2.186 46.017 1.00 78.19 73 LYS A CA 1
ATOM 563 C C . LYS A 1 73 ? -18.419 -2.265 47.468 1.00 78.19 73 LYS A C 1
ATOM 565 O O . LYS A 1 73 ? -17.964 -1.260 48.015 1.00 78.19 73 LYS A O 1
ATOM 570 N N . LEU A 1 74 ? -18.559 -3.433 48.083 1.00 70.44 74 LEU A N 1
ATOM 571 C CA . LEU A 1 74 ? -18.015 -3.709 49.410 1.00 70.44 74 LEU A CA 1
ATOM 572 C C . LEU A 1 74 ? -16.789 -4.585 49.262 1.00 70.44 74 LEU A C 1
ATOM 574 O O . LEU A 1 74 ? -16.913 -5.792 49.105 1.00 70.44 74 LEU A O 1
ATOM 578 N N . ASN A 1 75 ? -15.640 -3.922 49.269 1.00 60.47 75 ASN A N 1
ATOM 579 C CA . ASN A 1 75 ? -14.336 -4.353 49.762 1.00 60.47 75 ASN A CA 1
ATOM 580 C C . ASN A 1 75 ? -13.314 -3.354 49.210 1.00 60.47 75 ASN A C 1
ATOM 582 O O . ASN A 1 75 ? -13.350 -3.023 48.023 1.00 60.47 75 ASN A O 1
ATOM 586 N N . ASP A 1 76 ? -12.447 -2.863 50.097 1.00 58.44 76 ASP A N 1
ATOM 587 C CA . ASP A 1 76 ? -11.285 -2.021 49.792 1.00 58.44 76 ASP A CA 1
ATOM 588 C C . ASP A 1 76 ? -10.169 -2.862 49.151 1.00 58.44 76 ASP A C 1
ATOM 590 O O . ASP A 1 76 ? -9.036 -2.872 49.619 1.00 58.44 76 ASP A O 1
ATOM 594 N N . ASP A 1 77 ? -10.494 -3.564 48.070 1.00 50.00 77 ASP A N 1
ATOM 595 C CA . ASP A 1 77 ? -9.484 -4.007 47.124 1.00 50.00 77 ASP A CA 1
ATOM 596 C C . ASP A 1 77 ? -9.608 -3.068 45.926 1.00 50.00 77 ASP A C 1
ATOM 598 O O . ASP A 1 77 ? -10.417 -3.263 45.012 1.00 50.00 77 ASP A O 1
ATOM 602 N N . GLU A 1 78 ? -8.842 -1.979 45.975 1.00 51.50 78 GLU A N 1
ATOM 603 C CA . GLU A 1 78 ? -8.457 -1.238 44.781 1.00 51.50 78 GLU A CA 1
ATOM 604 C C . GLU A 1 78 ? -7.740 -2.205 43.828 1.00 51.50 78 GLU A C 1
ATOM 606 O O . GLU A 1 78 ? -6.518 -2.234 43.753 1.00 51.50 78 GLU A O 1
ATOM 611 N N . ASP A 1 79 ? -8.489 -2.994 43.058 1.00 47.34 79 ASP A N 1
ATOM 612 C CA . ASP A 1 79 ? -7.944 -3.690 41.894 1.00 47.34 79 ASP A CA 1
ATOM 613 C C . ASP A 1 79 ? -7.965 -2.740 40.684 1.00 47.34 79 ASP A C 1
ATOM 615 O O . ASP A 1 79 ? -8.576 -2.972 39.635 1.00 47.34 79 ASP A O 1
ATOM 619 N N . ASP A 1 80 ? -7.291 -1.603 40.869 1.00 48.12 80 ASP A N 1
ATOM 620 C CA . ASP A 1 80 ? -6.749 -0.770 39.789 1.00 48.12 80 ASP A CA 1
ATOM 621 C C . ASP A 1 80 ? -5.528 -1.463 39.132 1.00 48.12 80 ASP A C 1
ATOM 623 O O . ASP A 1 80 ? -4.936 -0.989 38.162 1.00 48.12 80 ASP A O 1
ATOM 627 N N . SER A 1 81 ? -5.180 -2.649 39.640 1.00 49.62 81 SER A N 1
ATOM 628 C CA . SER A 1 81 ? -4.093 -3.513 39.212 1.00 49.62 81 SER A CA 1
ATOM 629 C C . SER A 1 81 ? -4.513 -4.721 38.386 1.00 49.62 81 SER A C 1
ATOM 631 O O . SER A 1 81 ? -3.662 -5.585 38.202 1.00 49.62 81 SER A O 1
ATOM 633 N N . SER A 1 82 ? -5.752 -4.807 37.872 1.00 61.34 82 SER A N 1
ATOM 634 C CA . SER A 1 82 ? -6.175 -6.010 37.141 1.00 61.34 82 SER A CA 1
ATOM 635 C C . SER A 1 82 ? -5.138 -6.307 36.055 1.00 61.34 82 SER A C 1
ATOM 637 O O . SER A 1 82 ? -5.001 -5.512 35.111 1.00 61.34 82 SER A O 1
ATOM 639 N N . GLU A 1 83 ? -4.378 -7.394 36.221 1.00 65.06 83 GLU A N 1
ATOM 640 C CA . GLU A 1 83 ? -3.245 -7.736 35.356 1.00 65.06 83 GLU A CA 1
ATOM 641 C C . GLU A 1 83 ? -3.686 -7.728 33.892 1.00 65.06 83 GLU A C 1
ATOM 643 O O . GLU A 1 83 ? -2.938 -7.302 33.023 1.00 65.06 83 GLU A O 1
ATOM 648 N N . ASP A 1 84 ? -4.950 -8.060 33.631 1.00 66.50 84 ASP A N 1
ATOM 649 C CA . ASP A 1 84 ? -5.598 -8.003 32.326 1.00 66.50 84 ASP A CA 1
ATOM 650 C C . ASP A 1 84 ? -5.632 -6.601 31.693 1.00 66.50 84 ASP A C 1
ATOM 652 O O . ASP A 1 84 ? -5.354 -6.461 30.500 1.00 66.50 84 ASP A O 1
ATOM 656 N N . LYS A 1 85 ? -5.935 -5.539 32.457 1.00 71.44 85 LYS A N 1
ATOM 657 C CA . LYS A 1 85 ? -5.911 -4.151 31.948 1.00 71.44 85 LYS A CA 1
ATOM 658 C C . LYS A 1 85 ? -4.486 -3.661 31.729 1.00 71.44 85 LYS A C 1
ATOM 660 O O . LYS A 1 85 ? -4.231 -3.004 30.722 1.00 71.44 85 LYS A O 1
ATOM 665 N N . GLN A 1 86 ? -3.564 -3.990 32.636 1.00 77.44 86 GLN A N 1
ATOM 666 C CA . GLN A 1 86 ? -2.149 -3.637 32.483 1.00 77.44 86 GLN A CA 1
ATOM 667 C C . GLN A 1 86 ? -1.515 -4.392 31.303 1.00 77.44 86 GLN A C 1
ATOM 669 O O . GLN A 1 86 ? -0.774 -3.807 30.515 1.00 77.44 86 GLN A O 1
ATOM 674 N N . LEU A 1 87 ? -1.877 -5.662 31.113 1.00 82.69 87 LEU A N 1
ATOM 675 C CA . LEU A 1 87 ? -1.484 -6.493 29.978 1.00 82.69 87 LEU A CA 1
ATOM 676 C C . LEU A 1 87 ? -2.070 -5.963 28.668 1.00 82.69 87 LEU A C 1
ATOM 678 O O . LEU A 1 87 ? -1.359 -5.909 27.668 1.00 82.69 87 LEU A O 1
ATOM 682 N N . ALA A 1 88 ? -3.341 -5.555 28.658 1.00 83.62 88 ALA A N 1
ATOM 683 C CA . ALA A 1 88 ? -3.966 -4.941 27.490 1.00 83.62 88 ALA A CA 1
ATOM 684 C C . ALA A 1 88 ? -3.304 -3.601 27.133 1.00 83.62 88 ALA A C 1
ATOM 686 O O . ALA A 1 88 ? -3.010 -3.365 25.962 1.00 83.62 88 ALA A O 1
ATOM 687 N N . ALA A 1 89 ? -3.010 -2.758 28.128 1.00 81.06 89 ALA A N 1
ATOM 688 C CA . ALA A 1 89 ? -2.307 -1.493 27.932 1.00 81.06 89 ALA A CA 1
ATOM 689 C C . ALA A 1 89 ? -0.882 -1.706 27.399 1.00 81.06 89 ALA A C 1
ATOM 691 O O . ALA A 1 89 ? -0.490 -1.047 26.438 1.00 81.06 89 ALA A O 1
ATOM 692 N N . ARG A 1 90 ? -0.133 -2.673 27.951 1.00 83.06 90 ARG A N 1
ATOM 693 C CA . ARG A 1 90 ? 1.213 -3.018 27.473 1.00 83.06 90 ARG A CA 1
ATOM 694 C C . ARG A 1 90 ? 1.191 -3.557 26.044 1.00 83.06 90 ARG A C 1
ATOM 696 O O . ARG A 1 90 ? 1.950 -3.077 25.216 1.00 83.06 90 ARG A O 1
ATOM 703 N N . LYS A 1 91 ? 0.272 -4.473 25.721 1.00 91.94 91 LYS A N 1
ATOM 704 C CA . LYS A 1 91 ? 0.095 -4.984 24.349 1.00 91.94 91 LYS A CA 1
ATOM 705 C C . LYS A 1 91 ? -0.289 -3.880 23.363 1.00 91.94 91 LYS A C 1
ATOM 707 O O . LYS A 1 91 ? 0.172 -3.892 22.228 1.00 91.94 91 LYS A O 1
ATOM 712 N N . ALA A 1 92 ? -1.132 -2.933 23.777 1.00 86.75 92 ALA A N 1
ATOM 713 C CA . ALA A 1 92 ? -1.503 -1.794 22.942 1.00 86.75 92 ALA A CA 1
ATOM 714 C C . ALA A 1 92 ? -0.310 -0.859 22.692 1.00 86.75 92 ALA A C 1
ATOM 716 O O . ALA A 1 92 ? -0.132 -0.398 21.565 1.00 86.75 92 ALA A O 1
ATOM 717 N N . LEU A 1 93 ? 0.521 -0.624 23.714 1.00 88.88 93 LEU A N 1
ATOM 718 C CA . LEU A 1 93 ? 1.760 0.139 23.582 1.00 88.88 93 LEU A CA 1
ATOM 719 C C . LEU A 1 93 ? 2.747 -0.571 22.646 1.00 88.88 93 LEU A C 1
ATOM 721 O O . LEU A 1 93 ? 3.160 0.028 21.659 1.00 88.88 93 LEU A O 1
ATOM 725 N N . GLU A 1 94 ? 3.026 -1.856 22.876 1.00 91.44 94 GLU A N 1
ATOM 726 C CA . GLU A 1 94 ? 3.890 -2.681 22.019 1.00 91.44 94 GLU A CA 1
ATOM 727 C C . GLU A 1 94 ? 3.403 -2.680 20.558 1.00 91.44 94 GLU A C 1
ATOM 729 O O . GLU A 1 94 ? 4.189 -2.471 19.637 1.00 91.44 94 GLU A O 1
ATOM 734 N N . ALA A 1 95 ? 2.095 -2.835 20.321 1.00 87.50 95 ALA A N 1
ATOM 735 C CA . ALA A 1 95 ? 1.518 -2.764 18.978 1.00 87.50 95 ALA A CA 1
ATOM 736 C C . ALA A 1 95 ? 1.654 -1.365 18.347 1.00 87.50 95 ALA A C 1
ATOM 738 O O . ALA A 1 95 ? 1.842 -1.249 17.134 1.00 87.50 95 ALA A O 1
ATOM 739 N N . SER A 1 96 ? 1.568 -0.296 19.148 1.00 89.50 96 SER A N 1
ATOM 740 C CA . SER A 1 96 ? 1.771 1.077 18.671 1.00 89.50 96 SER A CA 1
ATOM 741 C C . SER A 1 96 ? 3.229 1.351 18.296 1.00 89.50 96 SER A C 1
ATOM 743 O O . SER A 1 96 ? 3.486 1.949 17.252 1.00 89.50 96 SER A O 1
ATOM 745 N N . GLU A 1 97 ? 4.179 0.841 19.081 1.00 92.44 97 GLU A N 1
ATOM 746 C CA . GLU A 1 97 ? 5.616 0.944 18.819 1.00 92.44 97 GLU A CA 1
ATOM 747 C C . GLU A 1 97 ? 6.004 0.143 17.572 1.00 92.44 97 GLU A C 1
ATOM 749 O O . GLU A 1 97 ? 6.686 0.660 16.686 1.00 92.44 97 GLU A O 1
ATOM 754 N N . GLN A 1 98 ? 5.499 -1.088 17.443 1.00 89.50 98 GLN A N 1
ATOM 755 C CA . GLN A 1 98 ? 5.681 -1.911 16.245 1.00 89.50 98 GLN A CA 1
ATOM 756 C C . GLN A 1 98 ? 5.117 -1.230 14.996 1.00 89.50 98 GLN A C 1
ATOM 758 O O . GLN A 1 98 ? 5.754 -1.239 13.941 1.00 89.50 98 GLN A O 1
ATOM 763 N N . ARG A 1 99 ? 3.940 -0.603 15.105 1.00 89.12 99 ARG A N 1
ATOM 764 C CA . ARG A 1 99 ? 3.355 0.158 14.000 1.00 89.12 99 ARG A CA 1
ATOM 765 C C . ARG A 1 99 ? 4.219 1.358 13.617 1.00 89.12 99 ARG A C 1
ATOM 767 O O . ARG A 1 99 ? 4.443 1.558 12.428 1.00 89.12 99 ARG A O 1
ATOM 774 N N . ALA A 1 100 ? 4.717 2.116 14.591 1.00 90.12 100 ALA A N 1
ATOM 775 C CA . ALA A 1 100 ? 5.588 3.262 14.337 1.00 90.12 100 ALA A CA 1
ATOM 776 C C . ALA A 1 100 ? 6.899 2.843 13.649 1.00 90.12 100 ALA A C 1
ATOM 778 O O . ALA A 1 100 ? 7.335 3.492 12.697 1.00 90.12 100 ALA A O 1
ATOM 779 N N . LEU A 1 101 ? 7.492 1.721 14.071 1.00 91.56 101 LEU A N 1
ATOM 780 C CA . LEU A 1 101 ? 8.669 1.149 13.417 1.00 91.56 101 LEU A CA 1
ATOM 781 C C . LEU A 1 101 ? 8.377 0.779 11.956 1.00 91.56 101 LEU A C 1
ATOM 783 O O . LEU A 1 101 ? 9.152 1.127 11.066 1.00 91.56 101 LEU A O 1
ATOM 787 N N . LEU A 1 102 ? 7.251 0.111 11.700 1.00 89.81 102 LEU A N 1
ATOM 788 C CA . LEU A 1 102 ? 6.854 -0.291 10.351 1.00 89.81 102 LEU A CA 1
ATOM 789 C C . LEU A 1 102 ? 6.575 0.919 9.443 1.00 89.81 102 LEU A C 1
ATOM 791 O O . LEU A 1 102 ? 6.950 0.913 8.272 1.00 89.81 102 LEU A O 1
ATOM 795 N N . GLU A 1 103 ? 5.955 1.973 9.976 1.00 91.62 103 GLU A N 1
ATOM 796 C CA . GLU A 1 103 ? 5.735 3.237 9.262 1.00 91.62 103 GLU A CA 1
ATOM 797 C C . GLU A 1 103 ? 7.060 3.951 8.938 1.00 91.62 103 GLU A C 1
ATOM 799 O O . GLU A 1 103 ? 7.215 4.473 7.831 1.00 91.62 103 GLU A O 1
ATOM 804 N N . SER A 1 104 ? 8.044 3.914 9.845 1.00 92.88 104 SER A N 1
ATOM 805 C CA . SER A 1 104 ? 9.398 4.423 9.577 1.00 92.88 104 SER A CA 1
ATOM 806 C C . SER A 1 104 ? 10.070 3.652 8.438 1.00 92.88 104 SER A C 1
ATOM 808 O O . SER A 1 104 ? 10.538 4.257 7.476 1.00 92.88 104 SER A O 1
ATOM 810 N N . GLN A 1 105 ? 10.058 2.317 8.497 1.00 91.94 105 GLN A N 1
ATOM 811 C CA . GLN A 1 105 ? 10.630 1.460 7.450 1.00 91.94 105 GLN A CA 1
ATOM 812 C C . GLN A 1 105 ? 9.964 1.684 6.088 1.00 91.94 105 GLN A C 1
ATOM 814 O O . GLN A 1 105 ? 10.630 1.684 5.052 1.00 91.94 105 GLN A O 1
ATOM 819 N N . TYR A 1 106 ? 8.647 1.890 6.080 1.00 91.12 106 TYR A N 1
ATOM 820 C CA . TYR A 1 106 ? 7.904 2.211 4.870 1.00 91.12 106 TYR A CA 1
ATOM 821 C C . TYR A 1 106 ? 8.326 3.560 4.279 1.00 91.12 106 TYR A C 1
ATOM 823 O O . TYR A 1 106 ? 8.516 3.660 3.067 1.00 91.12 106 TYR A O 1
ATOM 831 N N . CYS A 1 107 ? 8.525 4.587 5.110 1.00 91.00 107 CYS A N 1
ATOM 832 C CA . CYS A 1 107 ? 9.035 5.881 4.651 1.00 91.00 107 CYS A CA 1
ATOM 833 C C . CYS A 1 107 ? 10.412 5.744 3.989 1.00 91.00 107 CYS A C 1
ATOM 835 O O . CYS A 1 107 ? 10.610 6.267 2.889 1.00 91.00 107 CYS A O 1
ATOM 837 N N . ASP A 1 108 ? 11.325 4.992 4.606 1.00 91.31 108 ASP A N 1
ATOM 838 C CA . ASP A 1 108 ? 12.661 4.734 4.057 1.00 91.31 108 ASP A CA 1
ATOM 839 C C . ASP A 1 108 ? 12.581 3.966 2.726 1.00 91.31 108 ASP A C 1
ATOM 841 O O . ASP A 1 108 ? 13.245 4.313 1.743 1.00 91.31 108 ASP A O 1
ATOM 845 N N . TYR A 1 109 ? 11.706 2.954 2.654 1.00 90.12 109 TYR A N 1
ATOM 846 C CA . TYR A 1 109 ? 11.407 2.233 1.416 1.00 90.12 109 TYR A CA 1
ATOM 847 C C . TYR A 1 109 ? 10.919 3.182 0.315 1.00 90.12 109 TYR A C 1
ATOM 849 O O . TYR A 1 109 ? 11.476 3.163 -0.786 1.00 90.12 109 TYR A O 1
ATOM 857 N N . LEU A 1 110 ? 9.929 4.034 0.608 1.00 90.12 110 LEU A N 1
ATOM 858 C CA . LEU A 1 110 ? 9.365 4.991 -0.344 1.00 90.12 110 LEU A CA 1
ATOM 859 C C . LEU A 1 110 ? 10.414 5.978 -0.859 1.00 90.12 110 LEU A C 1
ATOM 861 O O . LEU A 1 110 ? 10.419 6.283 -2.051 1.00 90.12 110 LEU A O 1
ATOM 865 N N . GLN A 1 111 ? 11.291 6.481 0.012 1.00 90.19 111 GLN A N 1
ATOM 866 C CA . GLN A 1 111 ? 12.375 7.378 -0.394 1.00 90.19 111 GLN A CA 1
ATOM 867 C C . GLN A 1 111 ? 13.305 6.696 -1.400 1.00 90.19 111 GLN A C 1
ATOM 869 O O . GLN A 1 111 ? 13.589 7.265 -2.456 1.00 90.19 111 GLN A O 1
ATOM 874 N N . ARG A 1 112 ? 13.706 5.451 -1.123 1.00 89.88 112 ARG A N 1
ATOM 875 C CA . ARG A 1 112 ? 14.581 4.678 -2.009 1.00 89.88 112 ARG A CA 1
ATOM 876 C C . ARG A 1 112 ? 13.943 4.418 -3.373 1.00 89.88 112 ARG A C 1
ATOM 878 O O . ARG A 1 112 ? 14.556 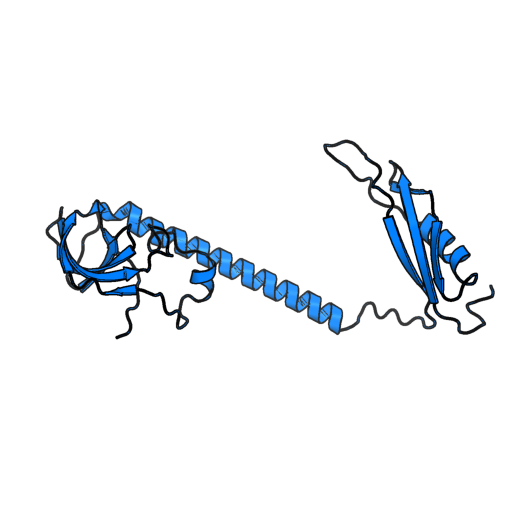4.708 -4.396 1.00 89.88 112 ARG A O 1
ATOM 885 N N . VAL A 1 113 ? 12.714 3.900 -3.413 1.00 90.50 113 VAL A N 1
ATOM 886 C CA . VAL A 1 113 ? 12.071 3.553 -4.696 1.00 90.50 113 VAL A CA 1
ATOM 887 C C . VAL A 1 113 ? 11.687 4.781 -5.525 1.00 90.50 113 VAL A C 1
ATOM 889 O O . VAL A 1 113 ? 11.701 4.719 -6.754 1.00 90.50 113 VAL A O 1
ATOM 892 N N . LYS A 1 114 ? 11.400 5.921 -4.880 1.00 92.88 114 LYS A N 1
ATOM 893 C CA . LYS A 1 114 ? 11.250 7.208 -5.575 1.00 92.88 114 LYS A CA 1
ATOM 894 C C . LYS A 1 114 ? 12.563 7.643 -6.219 1.00 92.88 114 LYS A C 1
ATOM 896 O O . LYS A 1 114 ? 12.537 8.112 -7.354 1.00 92.88 114 LYS A O 1
ATOM 901 N N . GLY A 1 115 ? 13.689 7.448 -5.529 1.00 92.25 115 GLY A N 1
ATOM 902 C CA . GLY A 1 115 ? 15.029 7.700 -6.064 1.00 92.25 115 GLY A CA 1
ATOM 903 C C . GLY A 1 115 ? 15.256 6.988 -7.397 1.00 92.25 115 GLY A C 1
ATOM 904 O O . GLY A 1 115 ? 15.563 7.647 -8.388 1.00 92.25 115 GLY A O 1
ATOM 905 N N . ASN A 1 116 ? 14.956 5.684 -7.463 1.00 92.12 116 ASN A N 1
ATOM 906 C CA . ASN A 1 116 ? 15.082 4.902 -8.701 1.00 92.12 116 ASN A CA 1
ATOM 907 C C . ASN A 1 116 ? 14.348 5.554 -9.883 1.00 92.12 116 ASN A C 1
ATOM 909 O O . ASN A 1 116 ? 14.877 5.626 -10.990 1.00 92.12 116 ASN A O 1
ATOM 913 N N . TRP A 1 117 ? 13.127 6.048 -9.658 1.00 94.38 117 TRP A N 1
ATOM 914 C CA . TRP A 1 117 ? 12.356 6.706 -10.711 1.00 94.38 117 TRP A CA 1
ATOM 915 C C . TRP A 1 117 ? 12.918 8.075 -11.089 1.00 94.38 117 TRP A C 1
ATOM 917 O O . TRP A 1 117 ? 12.953 8.422 -12.270 1.00 94.38 117 TRP A O 1
ATOM 927 N N . LEU A 1 118 ? 13.354 8.872 -10.116 1.00 92.69 118 LEU A N 1
ATOM 928 C CA . LEU A 1 118 ? 13.898 10.208 -10.364 1.00 92.69 118 LEU A CA 1
ATOM 929 C C . LEU A 1 118 ? 15.229 10.154 -11.131 1.00 92.69 118 LEU A C 1
ATOM 931 O O . LEU A 1 118 ? 15.460 10.983 -12.010 1.00 92.69 118 LEU A O 1
ATOM 935 N N . GLU A 1 119 ? 16.054 9.144 -10.864 1.00 92.19 119 GLU A N 1
ATOM 936 C CA . GLU A 1 119 ? 17.400 8.975 -11.434 1.00 92.19 119 GLU A CA 1
ATOM 937 C C . GLU A 1 119 ? 17.427 8.131 -12.720 1.00 92.19 119 GLU A C 1
ATOM 939 O O . GLU A 1 119 ? 18.472 7.929 -13.343 1.00 92.19 119 GLU A O 1
ATOM 944 N N . ARG A 1 120 ? 16.271 7.641 -13.172 1.00 93.56 120 ARG A N 1
ATOM 945 C CA . ARG A 1 120 ? 16.187 6.687 -14.286 1.00 93.56 120 ARG A CA 1
ATOM 946 C C . ARG A 1 120 ? 16.829 7.161 -15.591 1.00 93.56 120 ARG A C 1
ATOM 948 O O . ARG A 1 120 ? 17.462 6.386 -16.297 1.00 93.56 120 ARG A O 1
ATOM 955 N N . ARG A 1 121 ? 16.740 8.463 -15.883 1.00 92.31 121 ARG A N 1
ATOM 956 C CA . ARG A 1 121 ? 17.267 9.065 -17.122 1.00 92.31 121 ARG A CA 1
ATOM 957 C C . ARG A 1 121 ? 18.789 8.990 -17.231 1.00 92.31 121 ARG A C 1
ATOM 959 O O . ARG A 1 121 ? 19.315 9.024 -18.337 1.00 92.31 121 ARG A O 1
ATOM 966 N N . THR A 1 122 ? 19.488 8.911 -16.103 1.00 92.00 122 THR A N 1
ATOM 967 C CA . THR A 1 122 ? 20.955 8.834 -16.040 1.00 92.00 122 THR A CA 1
ATOM 968 C C . THR A 1 122 ? 21.451 7.435 -15.681 1.00 92.00 122 THR A C 1
ATOM 970 O O . THR A 1 122 ? 22.657 7.185 -15.704 1.00 92.00 122 THR A O 1
ATOM 973 N N . SER A 1 123 ? 20.535 6.513 -15.380 1.00 90.56 123 SER A N 1
ATOM 974 C CA . SER A 1 123 ? 20.850 5.138 -15.010 1.00 90.56 123 SER A CA 1
ATOM 975 C C . SER A 1 123 ? 21.437 4.363 -16.193 1.00 90.56 123 SER A C 1
ATOM 977 O O . SER A 1 123 ? 21.044 4.548 -17.349 1.00 90.56 123 SER A O 1
ATOM 979 N N . LYS A 1 124 ? 22.399 3.484 -15.907 1.00 93.81 124 LYS A N 1
ATOM 980 C CA . LYS A 1 124 ? 22.958 2.520 -16.864 1.00 93.81 124 LYS A CA 1
ATOM 981 C C . LYS A 1 124 ? 22.500 1.127 -16.471 1.00 93.81 124 LYS A C 1
ATOM 983 O O . LYS A 1 124 ? 22.542 0.806 -15.286 1.00 93.81 124 LYS A O 1
ATOM 988 N N . TYR A 1 125 ? 22.104 0.333 -17.455 1.00 94.81 125 TYR A N 1
ATOM 989 C CA . TYR A 1 125 ? 21.605 -1.017 -17.230 1.00 94.81 125 TYR A CA 1
ATOM 990 C C . TYR A 1 125 ? 22.561 -2.066 -17.785 1.00 94.81 125 TYR A C 1
ATOM 992 O O . TYR A 1 125 ? 23.236 -1.854 -18.796 1.00 94.81 125 TYR A O 1
ATOM 1000 N N . GLN A 1 126 ? 22.582 -3.219 -17.133 1.00 94.94 126 GLN A N 1
ATOM 1001 C CA . GLN A 1 126 ? 23.228 -4.433 -17.605 1.00 94.94 126 GLN A CA 1
ATOM 1002 C C . GLN A 1 126 ? 22.167 -5.420 -18.111 1.00 94.94 126 GLN A C 1
ATOM 1004 O O . GLN A 1 126 ? 21.038 -5.426 -17.612 1.00 94.94 126 GLN A O 1
ATOM 1009 N N . PRO A 1 127 ? 22.490 -6.272 -19.100 1.00 95.69 127 PRO A N 1
ATOM 1010 C CA . PRO A 1 127 ? 21.613 -7.375 -19.475 1.00 95.69 127 PRO A CA 1
ATOM 1011 C C . PRO A 1 127 ? 21.260 -8.240 -18.256 1.00 95.69 127 PRO A C 1
ATOM 1013 O O . PRO A 1 127 ? 22.142 -8.653 -17.507 1.00 95.69 127 PRO A O 1
ATOM 1016 N N . GLY A 1 128 ? 19.970 -8.510 -18.068 1.00 92.81 128 GLY A N 1
ATOM 1017 C CA . GLY A 1 128 ? 19.424 -9.218 -16.910 1.00 92.81 128 GLY A CA 1
ATOM 1018 C C . GLY A 1 128 ? 18.959 -8.314 -15.765 1.00 92.81 128 GLY A C 1
ATOM 1019 O O . GLY A 1 128 ? 18.274 -8.811 -14.872 1.00 92.81 128 GLY A O 1
ATOM 1020 N N . ASP A 1 129 ? 19.253 -7.009 -15.792 1.00 94.25 129 ASP A N 1
ATOM 1021 C CA . ASP A 1 129 ? 18.764 -6.086 -14.766 1.00 94.25 129 ASP A CA 1
ATOM 1022 C C . AS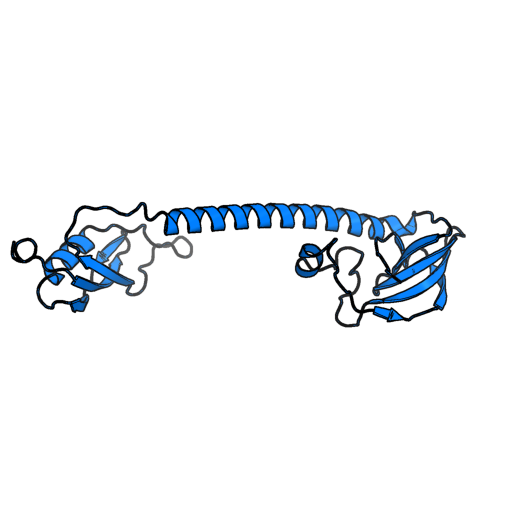P A 1 129 ? 17.236 -6.039 -14.748 1.00 94.25 129 ASP A C 1
ATOM 1024 O O . ASP A 1 129 ? 16.573 -5.909 -15.782 1.00 94.25 129 ASP A O 1
ATOM 1028 N N . THR A 1 130 ? 16.683 -6.095 -13.542 1.00 94.44 130 THR A N 1
ATOM 1029 C CA . THR A 1 130 ? 15.253 -5.974 -13.286 1.00 94.44 130 THR A CA 1
ATOM 1030 C C . THR A 1 130 ? 14.783 -4.537 -13.497 1.00 94.44 130 THR A C 1
ATOM 1032 O O . THR A 1 130 ? 15.270 -3.605 -12.846 1.00 94.44 130 THR A O 1
ATOM 1035 N N . ILE A 1 131 ? 13.785 -4.355 -14.361 1.00 95.44 131 ILE A N 1
ATOM 1036 C CA . ILE A 1 131 ? 13.178 -3.051 -14.635 1.00 95.44 131 ILE A CA 1
ATOM 1037 C C . ILE A 1 131 ? 11.666 -3.080 -14.484 1.00 95.44 131 ILE A C 1
ATOM 1039 O O . ILE A 1 131 ? 11.010 -4.111 -14.641 1.00 95.44 131 ILE A O 1
ATOM 1043 N N . CYS A 1 132 ? 11.117 -1.907 -14.191 1.00 95.75 132 CYS A N 1
ATOM 1044 C CA . CYS A 1 132 ? 9.686 -1.669 -14.149 1.00 95.75 132 CYS A CA 1
ATOM 1045 C C . CYS A 1 132 ? 9.345 -0.381 -14.897 1.00 95.75 132 CYS A C 1
ATOM 1047 O O . CYS A 1 132 ? 10.162 0.537 -15.000 1.00 95.75 132 CYS A O 1
ATOM 1049 N N . THR A 1 133 ? 8.117 -0.304 -15.397 1.00 95.69 133 THR A N 1
ATOM 1050 C CA . THR A 1 133 ? 7.548 0.892 -16.018 1.00 95.69 133 THR A CA 1
ATOM 1051 C C . THR A 1 133 ? 6.664 1.635 -15.025 1.00 95.69 133 THR A C 1
ATOM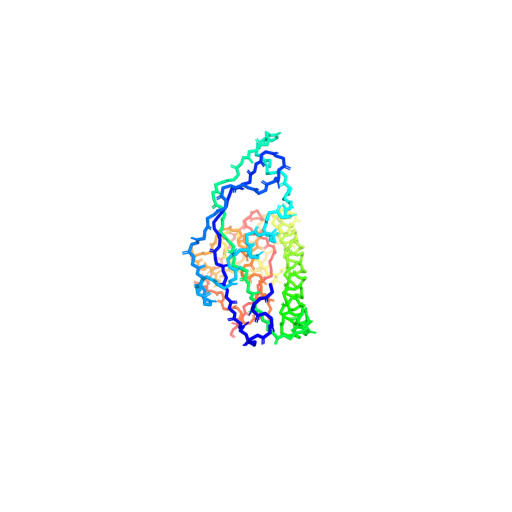 1053 O O . THR A 1 133 ? 6.167 1.059 -14.054 1.00 95.69 133 THR A O 1
ATOM 1056 N N . PHE A 1 134 ? 6.414 2.922 -15.282 1.00 95.19 134 PHE A N 1
ATOM 1057 C CA . PHE A 1 134 ? 5.450 3.692 -14.487 1.00 95.19 134 PHE A CA 1
ATOM 1058 C C . PHE A 1 134 ? 4.061 3.045 -14.470 1.00 95.19 134 PHE A C 1
ATOM 1060 O O . PHE A 1 134 ? 3.340 3.130 -13.487 1.00 95.19 134 PHE A O 1
ATOM 1067 N N . TYR A 1 135 ? 3.687 2.366 -15.551 1.00 94.19 135 TYR A N 1
ATOM 1068 C CA . TYR A 1 135 ? 2.385 1.719 -15.692 1.00 94.19 135 TYR A CA 1
ATOM 1069 C C . TYR A 1 135 ? 2.388 0.269 -15.203 1.00 94.19 135 TYR A C 1
ATOM 1071 O O . TYR A 1 135 ? 1.556 -0.530 -15.628 1.00 94.19 135 TYR A O 1
ATOM 1079 N N . ASN A 1 136 ? 3.314 -0.054 -14.300 1.00 93.75 136 ASN A N 1
ATOM 1080 C CA . ASN A 1 136 ? 3.393 -1.315 -13.576 1.00 93.75 136 ASN A CA 1
ATOM 1081 C C . ASN A 1 136 ? 3.626 -2.559 -14.447 1.00 93.75 136 ASN A C 1
ATOM 1083 O O . ASN A 1 136 ? 3.331 -3.672 -14.008 1.00 93.75 136 ASN A O 1
ATOM 1087 N N . SER A 1 137 ? 4.174 -2.395 -15.652 1.00 94.75 137 SER A N 1
ATOM 1088 C CA . SER A 1 137 ? 4.812 -3.510 -16.359 1.00 94.75 137 SER A CA 1
ATOM 1089 C C . SER A 1 137 ? 6.193 -3.738 -15.768 1.00 94.75 137 SER A C 1
ATOM 1091 O O . SER A 1 137 ? 6.848 -2.792 -15.327 1.00 94.75 137 SER A O 1
ATOM 1093 N N . TYR A 1 138 ? 6.643 -4.979 -15.766 1.00 94.38 138 TYR A N 1
ATOM 1094 C CA . TYR A 1 138 ? 7.921 -5.357 -15.195 1.00 94.38 138 TYR A CA 1
ATOM 1095 C C . TYR A 1 138 ? 8.602 -6.410 -16.072 1.00 94.38 138 TYR A C 1
ATOM 1097 O O . TYR A 1 138 ? 7.962 -7.117 -16.860 1.00 94.38 138 TYR A O 1
ATOM 1105 N N . GLY A 1 139 ? 9.920 -6.506 -15.956 1.00 94.50 139 GLY A N 1
ATOM 1106 C CA . GLY A 1 139 ? 10.700 -7.447 -16.742 1.00 94.50 139 GLY A CA 1
ATOM 1107 C C . GLY A 1 139 ? 12.194 -7.222 -16.604 1.00 94.50 139 GLY A C 1
ATOM 1108 O O . GLY A 1 139 ? 12.666 -6.747 -15.569 1.00 94.50 139 GLY A O 1
ATOM 1109 N N . PHE A 1 140 ? 12.925 -7.551 -17.663 1.00 95.69 140 PHE A N 1
ATOM 1110 C CA . PHE A 1 140 ? 14.383 -7.532 -17.670 1.00 95.69 140 PHE A CA 1
ATOM 1111 C C . PHE A 1 140 ? 14.946 -6.733 -18.838 1.00 95.69 140 PHE A C 1
ATOM 1113 O O . PHE A 1 140 ? 14.341 -6.643 -19.910 1.00 95.69 140 PHE A O 1
ATOM 1120 N N . VAL A 1 141 ? 16.133 -6.175 -18.639 1.00 96.25 141 VAL A N 1
ATOM 1121 C CA . VAL A 1 141 ? 16.909 -5.545 -19.707 1.00 96.25 141 VAL A CA 1
ATOM 1122 C C . VAL A 1 141 ? 17.587 -6.623 -20.544 1.00 96.25 141 VAL A C 1
ATOM 1124 O O . VAL A 1 141 ? 18.226 -7.527 -20.019 1.00 96.25 141 VAL A O 1
ATOM 1127 N N . GLU A 1 142 ? 17.471 -6.514 -21.861 1.00 96.88 142 GLU A N 1
ATOM 1128 C CA . GLU A 1 142 ? 18.217 -7.332 -22.818 1.00 96.88 142 GLU A CA 1
ATOM 1129 C C . GLU A 1 142 ? 19.474 -6.590 -23.297 1.00 96.88 142 GLU A C 1
ATOM 1131 O O . GLU A 1 142 ? 20.542 -7.185 -23.418 1.00 96.88 142 GLU A O 1
ATOM 1136 N N . GLN A 1 143 ? 19.361 -5.279 -23.546 1.00 96.25 143 GLN A N 1
ATOM 1137 C CA . GLN A 1 143 ? 20.454 -4.440 -24.047 1.00 96.25 143 GLN A CA 1
ATOM 1138 C C . GLN A 1 143 ? 20.249 -2.963 -23.671 1.00 96.25 143 GLN A C 1
ATOM 1140 O O . GLN A 1 143 ? 19.130 -2.464 -23.754 1.00 96.25 143 GLN A O 1
ATOM 1145 N N . ASP A 1 144 ? 21.321 -2.239 -23.332 1.00 95.12 144 ASP A N 1
ATOM 1146 C CA . ASP A 1 144 ? 21.322 -0.780 -23.115 1.00 95.12 144 ASP A CA 1
ATOM 1147 C C . ASP A 1 144 ? 22.170 -0.085 -24.197 1.00 95.12 144 ASP A C 1
ATOM 1149 O O . ASP A 1 144 ? 23.323 -0.464 -24.416 1.00 95.12 144 ASP A O 1
ATOM 1153 N N . LEU A 1 145 ? 21.605 0.916 -24.882 1.00 93.25 145 LEU A N 1
ATOM 1154 C CA . LEU A 1 145 ? 22.289 1.743 -25.889 1.00 93.25 145 LEU A CA 1
ATOM 1155 C C . LEU A 1 145 ? 22.519 3.193 -25.430 1.00 93.25 145 LEU A C 1
ATOM 1157 O O . LEU A 1 145 ? 23.012 4.015 -26.198 1.00 93.25 145 LEU A O 1
ATOM 1161 N N . GLY A 1 146 ? 22.216 3.514 -24.173 1.00 87.88 146 GLY A N 1
ATOM 1162 C CA . GLY A 1 146 ? 22.437 4.836 -23.597 1.00 87.88 146 GLY A CA 1
ATOM 1163 C C . GLY A 1 146 ? 21.167 5.674 -23.519 1.00 87.88 146 GLY A C 1
ATOM 1164 O O . GLY A 1 146 ? 20.777 6.029 -22.413 1.00 87.88 146 GLY A O 1
ATOM 1165 N N . ASP A 1 147 ? 20.522 5.982 -24.643 1.00 91.81 147 ASP A N 1
ATOM 1166 C CA . ASP A 1 147 ? 19.258 6.738 -24.713 1.00 91.81 147 ASP A CA 1
ATOM 1167 C C . ASP A 1 147 ? 18.017 5.830 -24.663 1.00 91.81 147 ASP A C 1
ATOM 1169 O O . ASP A 1 147 ? 16.974 6.205 -24.114 1.00 91.81 147 ASP A O 1
ATOM 1173 N N . ARG A 1 148 ? 18.157 4.605 -25.178 1.00 95.31 148 ARG A N 1
ATOM 1174 C CA . ARG A 1 148 ? 17.124 3.566 -25.195 1.00 95.31 148 ARG A CA 1
ATOM 1175 C C . ARG A 1 148 ? 17.658 2.246 -24.660 1.00 95.31 148 ARG A C 1
ATOM 1177 O O . ARG A 1 148 ? 18.845 1.938 -24.778 1.00 95.31 148 ARG A O 1
ATOM 1184 N N . ALA A 1 149 ? 16.749 1.434 -24.138 1.00 96.19 149 ALA A N 1
ATOM 1185 C CA . ALA A 1 149 ? 17.027 0.062 -23.747 1.00 96.19 149 ALA A CA 1
ATOM 1186 C C . ALA A 1 149 ? 16.084 -0.899 -24.476 1.00 96.19 149 ALA A C 1
ATOM 1188 O O . ALA A 1 149 ? 14.904 -0.606 -24.684 1.00 96.19 149 ALA A O 1
ATOM 1189 N N . LYS A 1 150 ? 16.608 -2.062 -24.854 1.00 97.44 150 LYS A N 1
ATOM 1190 C CA . LYS A 1 150 ? 15.814 -3.208 -25.279 1.00 97.44 150 LYS A CA 1
ATOM 1191 C C . LYS A 1 150 ? 15.435 -3.991 -24.032 1.00 97.44 150 LYS A C 1
ATOM 1193 O O . LYS A 1 150 ? 16.312 -4.373 -23.256 1.00 97.44 150 LYS A O 1
ATOM 1198 N N . VAL A 1 151 ? 14.143 -4.211 -23.834 1.00 96.75 151 VAL A N 1
ATOM 1199 C CA . VAL A 1 151 ? 13.602 -4.867 -22.641 1.00 96.75 151 VAL A CA 1
ATOM 1200 C C . VAL A 1 151 ? 12.694 -6.026 -23.016 1.00 96.75 151 VAL A C 1
ATOM 1202 O O . VAL A 1 151 ? 12.045 -6.008 -24.064 1.00 96.75 151 VAL A O 1
ATOM 1205 N N . ILE A 1 152 ? 12.627 -7.007 -22.123 1.00 96.38 152 ILE A N 1
ATOM 1206 C CA . ILE A 1 152 ? 11.709 -8.140 -22.162 1.00 96.38 152 ILE A CA 1
ATOM 1207 C C . ILE A 1 152 ? 10.727 -7.947 -21.007 1.00 96.38 152 ILE A C 1
ATOM 1209 O O . ILE A 1 152 ? 11.077 -8.174 -19.851 1.00 96.38 152 ILE A O 1
ATOM 1213 N N . LEU A 1 153 ? 9.511 -7.496 -21.312 1.00 95.25 153 LEU A N 1
ATOM 1214 C CA . LEU A 1 153 ? 8.425 -7.365 -20.343 1.00 95.25 153 LEU A CA 1
ATOM 1215 C C . LEU A 1 153 ? 7.768 -8.728 -20.139 1.00 95.25 153 LEU A C 1
ATOM 1217 O O . LEU A 1 153 ? 7.308 -9.351 -21.098 1.00 95.25 153 LEU A O 1
ATOM 1221 N N . LEU A 1 154 ? 7.728 -9.188 -18.893 1.00 93.38 154 LEU A N 1
ATOM 1222 C CA . LEU A 1 154 ? 7.207 -10.509 -18.540 1.00 93.38 154 LEU A CA 1
ATOM 1223 C C . LEU A 1 154 ? 5.758 -10.448 -18.090 1.00 93.38 154 LEU A C 1
ATOM 1225 O O . LEU A 1 154 ? 4.953 -11.305 -18.469 1.00 93.38 154 LEU A O 1
ATOM 1229 N N . GLY A 1 155 ? 5.410 -9.396 -17.360 1.00 92.69 155 GLY A N 1
ATOM 1230 C CA . GLY A 1 155 ? 4.058 -9.193 -16.893 1.00 92.69 155 GLY A CA 1
ATOM 1231 C C . GLY A 1 155 ? 3.770 -7.762 -16.488 1.00 92.69 155 GLY A C 1
ATOM 1232 O O . GLY A 1 155 ? 4.639 -6.890 -16.462 1.00 92.69 155 GLY A O 1
ATOM 1233 N N . LYS A 1 156 ? 2.502 -7.549 -16.161 1.00 93.25 156 LYS A N 1
ATOM 1234 C CA . LYS A 1 156 ? 1.957 -6.281 -15.700 1.00 93.25 156 LYS A CA 1
ATOM 1235 C C . LYS A 1 156 ? 1.114 -6.509 -14.468 1.00 93.25 156 LYS A C 1
ATOM 1237 O O . LYS A 1 156 ? 0.314 -7.446 -14.447 1.00 93.25 156 LYS A O 1
ATOM 1242 N N . LEU A 1 157 ? 1.268 -5.663 -13.455 1.00 91.25 157 LEU A N 1
ATOM 1243 C CA . LEU A 1 157 ? 0.383 -5.712 -12.296 1.00 91.25 157 LEU A CA 1
ATOM 1244 C C . LEU A 1 157 ? -1.075 -5.479 -12.719 1.00 91.25 157 LEU A C 1
ATOM 1246 O O . LEU A 1 157 ? -1.350 -4.779 -13.695 1.00 91.25 157 LEU A O 1
ATOM 1250 N N . GLY A 1 158 ? -2.003 -6.094 -11.988 1.00 87.94 158 GLY A N 1
ATOM 1251 C CA . GLY A 1 158 ? -3.438 -5.956 -12.231 1.00 87.94 158 GLY A CA 1
ATOM 1252 C C . GLY A 1 158 ? -3.932 -4.505 -12.174 1.00 87.94 158 GLY A C 1
ATOM 1253 O O . GLY A 1 158 ? -3.330 -3.639 -11.541 1.00 87.94 158 GLY A O 1
ATOM 1254 N N . ASP A 1 159 ? -5.063 -4.244 -12.827 1.00 86.81 159 ASP A N 1
ATOM 1255 C CA . ASP A 1 159 ? -5.611 -2.890 -12.997 1.00 86.81 159 ASP A CA 1
ATOM 1256 C C . ASP A 1 159 ? -6.072 -2.245 -11.671 1.00 86.81 159 ASP A C 1
ATOM 1258 O O . ASP A 1 159 ? -6.344 -1.049 -11.626 1.00 86.81 159 ASP A O 1
ATOM 1262 N N . GLN A 1 160 ? -6.134 -3.013 -10.578 1.00 86.56 160 GLN A N 1
ATOM 1263 C CA . GLN A 1 160 ? -6.419 -2.504 -9.235 1.00 86.56 160 GLN A CA 1
ATOM 1264 C C . GLN A 1 160 ? -5.245 -1.759 -8.579 1.00 86.56 160 GLN A C 1
ATOM 1266 O O . GLN A 1 160 ? -5.434 -1.152 -7.527 1.00 86.56 160 GLN A O 1
ATOM 1271 N N . TYR A 1 161 ? -4.035 -1.841 -9.142 1.00 88.69 161 TYR A N 1
ATOM 1272 C CA . TYR A 1 161 ? -2.861 -1.152 -8.610 1.00 88.69 161 TYR A CA 1
ATOM 1273 C C . TYR A 1 161 ? -2.651 0.181 -9.327 1.00 88.69 161 TYR A C 1
ATOM 1275 O O . TYR A 1 161 ? -2.609 0.241 -10.557 1.00 88.69 161 TYR A O 1
ATOM 1283 N N . GLU A 1 162 ? -2.466 1.252 -8.557 1.00 90.31 162 GLU A N 1
ATOM 1284 C CA . GLU A 1 162 ? -2.204 2.584 -9.102 1.00 90.31 162 GLU A CA 1
ATOM 1285 C C . GLU A 1 162 ? -0.881 2.639 -9.872 1.00 90.31 162 GLU A C 1
ATOM 1287 O O . GLU A 1 162 ? 0.080 1.930 -9.561 1.00 90.31 162 GLU A O 1
ATOM 1292 N N . SER A 1 163 ? -0.816 3.503 -10.888 1.00 92.44 163 SER A N 1
ATOM 1293 C CA . SER A 1 163 ? 0.430 3.738 -11.624 1.00 92.44 163 SER A CA 1
ATOM 1294 C C . SER A 1 163 ? 1.518 4.275 -10.693 1.00 92.44 163 SER A C 1
ATOM 1296 O O . SER A 1 163 ? 1.255 5.048 -9.775 1.00 92.44 163 SER A O 1
ATOM 1298 N N . GLY A 1 164 ? 2.757 3.866 -10.938 1.00 92.00 164 GLY A N 1
ATOM 1299 C CA . GLY A 1 164 ? 3.891 4.172 -10.082 1.00 92.00 164 GLY A CA 1
ATOM 1300 C C . GLY A 1 164 ? 3.974 3.263 -8.859 1.00 92.00 164 GLY A C 1
ATOM 1301 O O . GLY A 1 164 ? 4.707 3.599 -7.930 1.00 92.00 164 GLY A O 1
ATOM 1302 N N . PHE A 1 165 ? 3.279 2.116 -8.850 1.00 92.50 165 PHE A N 1
ATOM 1303 C CA . PHE A 1 165 ? 3.294 1.154 -7.744 1.00 92.50 165 PHE A CA 1
ATOM 1304 C C . PHE A 1 165 ? 4.727 0.849 -7.297 1.00 92.50 165 PHE A C 1
ATOM 1306 O O . PHE A 1 165 ? 5.054 1.009 -6.125 1.00 92.50 165 PHE A O 1
ATOM 1313 N N . PHE A 1 166 ? 5.613 0.522 -8.240 1.00 91.25 166 PHE A N 1
ATOM 1314 C CA . PHE A 1 166 ? 7.022 0.211 -7.971 1.00 91.25 166 PHE A CA 1
ATOM 1315 C C . PHE A 1 166 ? 7.877 1.410 -7.527 1.00 91.25 166 PHE A C 1
ATOM 1317 O O . PHE A 1 166 ? 9.001 1.215 -7.079 1.00 91.25 166 PHE A O 1
ATOM 1324 N N . PHE A 1 167 ? 7.369 2.638 -7.651 1.00 92.94 167 PHE A N 1
ATOM 1325 C CA . PHE A 1 167 ? 8.132 3.889 -7.537 1.00 92.94 167 PHE A CA 1
ATOM 1326 C C . PHE A 1 167 ? 7.573 4.842 -6.480 1.00 92.94 167 PHE A C 1
ATOM 1328 O O . PHE A 1 167 ? 7.711 6.063 -6.566 1.00 92.94 167 PHE A O 1
ATOM 1335 N N . GLY A 1 168 ? 6.938 4.270 -5.461 1.00 88.94 168 GLY A N 1
ATOM 1336 C CA . GLY A 1 168 ? 6.405 5.003 -4.319 1.00 88.94 168 GLY A CA 1
ATOM 1337 C C . GLY A 1 168 ? 4.885 5.141 -4.306 1.00 88.94 168 GLY A C 1
ATOM 1338 O O . GLY A 1 168 ? 4.359 5.786 -3.404 1.00 88.94 168 GLY A O 1
ATOM 1339 N N . GLY A 1 169 ? 4.194 4.528 -5.269 1.00 88.94 169 GLY A N 1
ATOM 1340 C CA . GLY A 1 169 ? 2.748 4.310 -5.250 1.00 88.94 169 GLY A CA 1
ATOM 1341 C C . GLY A 1 169 ? 2.329 2.998 -4.575 1.00 88.94 169 GLY A C 1
ATOM 1342 O O . GLY A 1 169 ? 1.158 2.653 -4.630 1.00 88.94 169 GLY A O 1
ATOM 1343 N N . THR A 1 170 ? 3.252 2.229 -3.978 1.00 86.81 170 THR A N 1
ATOM 1344 C CA . THR A 1 170 ? 2.911 1.014 -3.211 1.00 86.81 170 THR A CA 1
ATOM 1345 C C . THR A 1 170 ? 2.145 1.422 -1.949 1.00 86.81 170 THR A C 1
ATOM 1347 O O . THR A 1 170 ? 2.754 2.093 -1.127 1.00 86.81 170 THR A O 1
ATOM 1350 N N . PRO A 1 171 ? 0.883 1.013 -1.724 1.00 86.56 171 PRO A N 1
ATOM 1351 C CA . PRO A 1 171 ? 0.173 1.324 -0.480 1.00 86.56 171 PRO A CA 1
ATOM 1352 C C . PRO A 1 171 ? 0.814 0.661 0.747 1.00 86.56 171 PRO A C 1
ATOM 1354 O O . PRO A 1 171 ? 1.380 -0.434 0.648 1.00 86.56 171 PRO A O 1
ATOM 1357 N N . PHE A 1 172 ? 0.672 1.279 1.925 1.00 85.00 172 PHE A N 1
ATOM 1358 C CA . PHE A 1 172 ? 1.257 0.773 3.174 1.00 85.00 172 PHE A CA 1
ATOM 1359 C C . PHE A 1 172 ? 0.797 -0.654 3.494 1.00 85.00 172 PHE A C 1
ATOM 1361 O O . 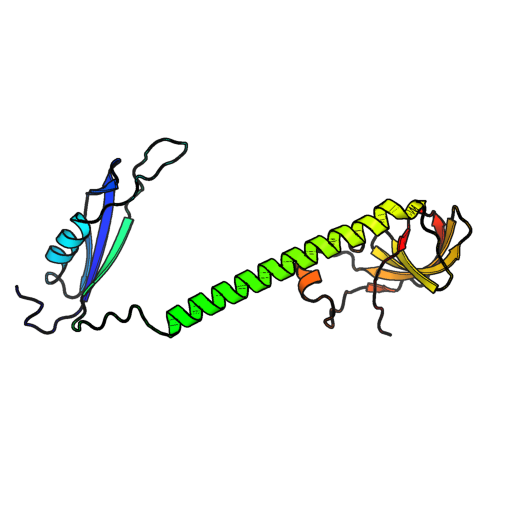PHE A 1 172 ? 1.586 -1.479 3.943 1.00 85.00 172 PHE A O 1
ATOM 1368 N N . GLU A 1 173 ? -0.460 -0.980 3.201 1.00 84.06 173 GLU A N 1
ATOM 1369 C CA . GLU A 1 173 ? -1.062 -2.302 3.389 1.00 84.06 173 GLU A CA 1
ATOM 1370 C C . GLU A 1 173 ? -0.305 -3.398 2.634 1.00 84.06 173 GLU A C 1
ATOM 1372 O O . GLU A 1 173 ? -0.153 -4.503 3.152 1.00 84.06 173 GLU A O 1
ATOM 1377 N N . HIS A 1 174 ? 0.208 -3.091 1.441 1.00 80.12 174 HIS A N 1
ATOM 1378 C CA . HIS A 1 174 ? 1.022 -4.024 0.666 1.00 80.12 174 HIS A CA 1
ATOM 1379 C C . HIS A 1 174 ? 2.454 -4.116 1.201 1.00 80.12 174 HIS A C 1
ATOM 1381 O O . HIS A 1 174 ? 3.063 -5.182 1.118 1.00 80.12 174 HIS A O 1
ATOM 1387 N N . PHE A 1 175 ? 2.975 -3.035 1.789 1.00 82.88 175 PHE A N 1
ATOM 1388 C CA . PHE A 1 175 ? 4.289 -3.036 2.428 1.00 82.88 175 PHE A CA 1
ATOM 1389 C C . PHE A 1 175 ? 4.330 -3.871 3.715 1.00 82.88 175 PHE A C 1
ATOM 1391 O O . PHE A 1 175 ? 5.338 -4.519 3.971 1.00 82.88 175 PHE A O 1
ATOM 1398 N N . LYS A 1 176 ? 3.243 -3.923 4.501 1.00 81.31 176 LYS A N 1
ATOM 1399 C CA . LYS A 1 176 ? 3.196 -4.724 5.746 1.00 81.31 176 LYS A CA 1
ATOM 1400 C C . LYS A 1 176 ? 3.589 -6.187 5.545 1.00 81.31 176 LYS A C 1
ATOM 1402 O O . LYS A 1 176 ? 4.156 -6.792 6.443 1.00 81.31 176 LYS A O 1
ATOM 1407 N N . ASN A 1 177 ? 3.299 -6.718 4.363 1.00 72.94 177 ASN A N 1
ATOM 1408 C CA . ASN A 1 177 ? 3.540 -8.111 4.014 1.00 72.94 177 ASN A CA 1
ATOM 1409 C C . ASN A 1 177 ? 4.785 -8.262 3.112 1.00 72.94 177 ASN A C 1
ATOM 1411 O O . ASN A 1 177 ? 5.009 -9.312 2.512 1.00 72.94 177 ASN A O 1
ATOM 1415 N N . TYR A 1 178 ? 5.594 -7.212 2.949 1.00 67.00 178 TYR A N 1
ATOM 1416 C CA . TYR A 1 178 ? 6.770 -7.224 2.082 1.00 67.00 178 TYR A CA 1
ATOM 1417 C C . TYR A 1 178 ? 7.810 -8.230 2.607 1.00 67.00 178 TYR A C 1
ATOM 1419 O O . TYR A 1 178 ? 8.330 -8.082 3.708 1.00 67.00 178 TYR A O 1
ATOM 1427 N N . GLY A 1 179 ? 8.104 -9.274 1.824 1.00 61.31 179 GLY A N 1
ATOM 1428 C CA . GLY A 1 179 ? 8.948 -10.408 2.236 1.00 61.31 179 GLY A CA 1
ATOM 1429 C C . GLY A 1 179 ? 8.167 -11.657 2.670 1.00 61.31 179 GLY A C 1
ATOM 1430 O O . GLY A 1 179 ? 8.724 -12.757 2.670 1.00 61.31 179 GLY A O 1
ATOM 1431 N N . GLU A 1 180 ? 6.868 -11.529 2.947 1.00 63.12 180 GLU A N 1
ATOM 1432 C CA . GLU A 1 180 ? 5.945 -12.661 3.042 1.00 63.12 180 GLU A CA 1
ATOM 1433 C C . GLU A 1 180 ? 5.502 -13.113 1.635 1.00 63.12 180 GLU A C 1
ATOM 1435 O O . GLU A 1 180 ? 5.798 -12.463 0.629 1.00 63.12 180 GLU A O 1
ATOM 1440 N N . LYS A 1 181 ? 4.793 -14.247 1.521 1.00 56.66 181 LYS A N 1
ATOM 1441 C CA . LYS A 1 181 ? 4.212 -14.713 0.244 1.00 56.66 181 LYS A CA 1
ATOM 1442 C C . LYS A 1 181 ? 3.036 -13.813 -0.177 1.00 56.66 181 LYS A C 1
ATOM 1444 O O . LYS A 1 181 ? 1.885 -14.243 -0.166 1.00 56.66 181 LYS A O 1
ATOM 1449 N N . VAL A 1 182 ? 3.310 -12.569 -0.556 1.00 58.62 182 VAL A N 1
ATOM 1450 C CA . VAL A 1 182 ? 2.312 -11.678 -1.153 1.00 58.62 182 VAL A CA 1
ATOM 1451 C C . VAL A 1 182 ? 2.199 -12.023 -2.624 1.00 58.62 182 VAL A C 1
ATOM 1453 O O . VAL A 1 182 ? 3.078 -11.706 -3.422 1.00 58.62 182 VAL A O 1
ATOM 1456 N N . VAL A 1 183 ? 1.107 -12.686 -2.986 1.00 65.06 183 VAL A N 1
ATOM 1457 C CA . VAL A 1 183 ? 0.770 -12.919 -4.388 1.00 65.06 183 VAL A CA 1
ATOM 1458 C C . VAL A 1 183 ? 0.198 -11.618 -4.942 1.00 65.06 183 VAL A C 1
ATOM 1460 O O . VAL A 1 183 ? -0.967 -11.293 -4.721 1.00 65.06 183 VAL A O 1
ATOM 1463 N N . ILE A 1 184 ? 1.035 -10.841 -5.626 1.00 73.56 184 ILE A N 1
ATOM 1464 C CA . ILE A 1 184 ? 0.575 -9.690 -6.402 1.00 73.56 184 ILE A CA 1
ATOM 1465 C C . ILE A 1 184 ? 0.012 -10.242 -7.709 1.00 73.56 184 ILE A C 1
ATOM 1467 O O . ILE A 1 184 ? 0.705 -10.963 -8.424 1.00 73.56 184 ILE A O 1
ATOM 1471 N N . SER A 1 185 ? -1.249 -9.944 -8.025 1.00 80.31 185 SER A N 1
ATOM 1472 C CA . SER A 1 185 ? -1.829 -10.440 -9.273 1.00 80.31 185 SER A CA 1
ATOM 1473 C C . SER A 1 185 ? -1.183 -9.726 -10.459 1.00 80.31 185 SER A C 1
ATOM 1475 O O . SER A 1 185 ? -1.249 -8.494 -10.544 1.00 80.31 185 SER A O 1
ATOM 1477 N N . SER A 1 186 ? -0.629 -10.488 -11.394 1.00 83.56 186 SER A N 1
ATOM 1478 C CA . SER A 1 186 ? -0.112 -9.976 -12.656 1.00 83.56 186 SER A CA 1
ATOM 1479 C C . SER A 1 186 ? -0.762 -10.676 -13.848 1.00 83.56 186 SER A C 1
ATOM 1481 O O . SER A 1 186 ? -1.282 -11.789 -13.748 1.00 83.56 186 SER A O 1
ATOM 1483 N N . LYS A 1 187 ? -0.770 -9.990 -14.988 1.00 87.56 187 LYS A N 1
ATOM 1484 C CA . LYS A 1 187 ? -1.102 -10.550 -16.301 1.00 87.56 187 LYS A CA 1
ATOM 1485 C C . LYS A 1 187 ? 0.204 -10.753 -17.060 1.00 87.56 187 LYS A C 1
ATOM 1487 O O . LYS A 1 187 ? 1.061 -9.873 -17.025 1.00 87.56 187 LYS A O 1
ATOM 1492 N N . SER A 1 188 ? 0.351 -11.884 -17.746 1.00 86.50 188 SER A N 1
ATOM 1493 C CA . SER A 1 188 ? 1.516 -12.127 -18.601 1.00 86.50 188 SER A CA 1
ATOM 1494 C C . SER A 1 188 ? 1.526 -11.149 -19.779 1.00 86.50 188 SER A C 1
ATOM 1496 O O . SER A 1 188 ? 0.487 -10.921 -20.398 1.00 86.50 188 SER A O 1
ATOM 1498 N N . GLU A 1 189 ? 2.688 -10.563 -20.066 1.00 83.88 189 GLU A N 1
ATOM 1499 C CA . GLU A 1 189 ? 2.871 -9.582 -21.143 1.00 83.88 189 GLU A CA 1
ATOM 1500 C C . GLU A 1 189 ? 3.876 -10.052 -22.213 1.00 83.88 189 GLU A C 1
ATOM 1502 O O . GLU A 1 189 ? 3.792 -9.548 -23.325 1.00 83.88 189 GLU A O 1
ATOM 1507 N N . GLN A 1 190 ? 4.757 -11.028 -21.914 1.00 88.56 190 GLN A N 1
ATOM 1508 C CA . GLN A 1 190 ? 5.767 -11.659 -22.802 1.00 88.56 190 GLN A CA 1
ATOM 1509 C C . GLN A 1 190 ? 6.102 -10.867 -24.083 1.00 88.56 190 GLN A C 1
ATOM 1511 O O . GLN A 1 190 ? 5.886 -11.323 -25.208 1.00 88.56 190 GLN A O 1
ATOM 1516 N N . LYS A 1 191 ? 6.626 -9.650 -23.908 1.00 94.12 191 LYS A N 1
ATOM 1517 C CA . LYS A 1 191 ? 6.843 -8.686 -24.991 1.00 94.12 191 LYS A CA 1
ATOM 1518 C C . LYS A 1 191 ? 8.261 -8.149 -24.957 1.00 94.12 191 LYS A C 1
ATOM 1520 O O . LYS A 1 191 ? 8.666 -7.508 -23.992 1.00 94.12 191 LYS A O 1
ATOM 1525 N N . THR A 1 192 ? 8.975 -8.308 -26.065 1.00 96.62 192 THR A N 1
ATOM 1526 C CA . THR A 1 192 ? 10.275 -7.667 -26.278 1.00 96.62 192 THR A CA 1
ATOM 1527 C C . THR A 1 192 ? 10.097 -6.375 -27.065 1.00 96.62 192 THR A C 1
ATOM 1529 O O . THR A 1 192 ? 9.479 -6.371 -28.130 1.00 96.62 192 THR A O 1
ATOM 1532 N N . THR A 1 193 ? 10.621 -5.263 -26.556 1.00 97.00 193 THR A N 1
ATOM 1533 C CA . THR A 1 193 ? 10.493 -3.952 -27.208 1.00 97.00 193 THR A CA 1
ATOM 1534 C C . THR A 1 193 ? 11.641 -3.022 -26.839 1.00 97.00 193 THR A C 1
ATOM 1536 O O . THR A 1 193 ? 12.307 -3.205 -25.823 1.00 97.00 193 THR A O 1
ATOM 1539 N N . TRP A 1 194 ? 11.850 -1.996 -27.659 1.00 96.81 194 TRP A N 1
ATOM 1540 C CA . TRP A 1 194 ? 12.663 -0.841 -27.292 1.00 96.81 194 TRP A CA 1
ATOM 1541 C C . TRP A 1 194 ? 11.828 0.153 -26.488 1.00 96.81 194 TRP A C 1
ATOM 1543 O O . TRP A 1 194 ? 10.653 0.364 -26.801 1.00 96.81 194 TRP A O 1
ATOM 1553 N N . VAL A 1 195 ? 12.442 0.748 -25.471 1.00 96.06 195 VAL A N 1
ATOM 1554 C CA . VAL A 1 195 ? 11.860 1.789 -24.615 1.00 96.06 195 VAL A CA 1
ATOM 1555 C C . VAL A 1 195 ? 12.874 2.903 -24.390 1.00 96.06 195 VAL A C 1
ATOM 1557 O O . VAL A 1 195 ? 14.083 2.658 -24.353 1.00 96.06 195 VAL A O 1
ATOM 1560 N N . ASP A 1 196 ? 12.378 4.125 -24.230 1.00 96.06 196 ASP A N 1
ATOM 1561 C CA . ASP A 1 196 ? 13.206 5.265 -23.841 1.00 96.06 196 ASP A CA 1
ATOM 1562 C C . ASP A 1 196 ? 13.565 5.159 -22.352 1.00 96.06 196 ASP A C 1
ATOM 1564 O O . ASP A 1 196 ? 12.773 4.664 -21.540 1.00 96.06 196 ASP A O 1
ATOM 1568 N N . LYS A 1 197 ? 14.752 5.636 -21.953 1.00 90.62 197 LYS A N 1
ATOM 1569 C CA . LYS A 1 197 ? 15.190 5.548 -20.544 1.00 90.62 197 LYS A CA 1
ATOM 1570 C C . LY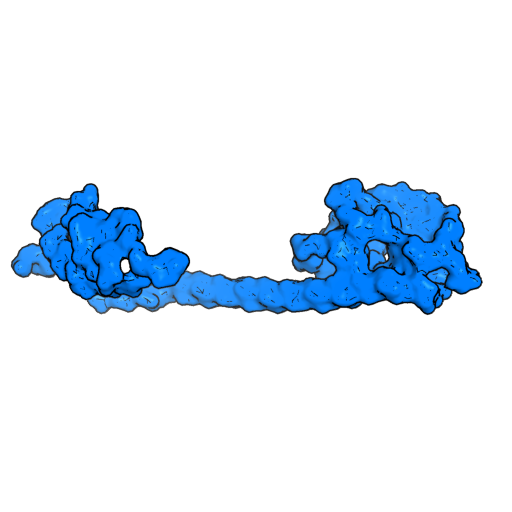S A 1 197 ? 14.297 6.282 -19.554 1.00 90.62 197 LYS A C 1
ATOM 1572 O O . LYS A 1 197 ? 14.353 6.018 -18.359 1.00 90.62 197 LYS A O 1
ATOM 1577 N N . ASP A 1 198 ? 13.462 7.206 -20.011 1.00 94.31 198 ASP A N 1
ATOM 1578 C CA . ASP A 1 198 ? 12.508 7.882 -19.141 1.00 94.31 198 ASP A CA 1
ATOM 1579 C C . ASP A 1 198 ? 11.200 7.099 -18.923 1.00 94.31 198 ASP A C 1
ATOM 1581 O O . ASP A 1 198 ? 10.340 7.572 -18.172 1.00 94.31 198 ASP A O 1
ATOM 1585 N N . GLN A 1 199 ? 11.066 5.906 -19.508 1.00 95.69 199 GLN A N 1
ATOM 1586 C CA . GLN A 1 199 ? 9.895 5.033 -19.375 1.00 95.69 199 GLN A CA 1
ATOM 1587 C C . GLN A 1 199 ? 10.113 3.866 -18.406 1.00 95.69 199 GLN A C 1
ATOM 1589 O O . GLN A 1 199 ? 9.138 3.298 -17.908 1.00 95.69 199 GLN A O 1
ATOM 1594 N N . ILE A 1 200 ? 11.371 3.522 -18.129 1.00 96.25 200 ILE A N 1
ATOM 1595 C CA . ILE A 1 200 ? 11.762 2.418 -17.253 1.00 96.25 200 ILE A CA 1
ATOM 1596 C C . ILE A 1 200 ? 12.652 2.909 -16.123 1.00 96.25 200 ILE A C 1
ATOM 1598 O O . ILE A 1 200 ? 13.343 3.907 -16.267 1.00 96.25 200 ILE A O 1
ATOM 1602 N N . ALA A 1 201 ? 12.656 2.194 -15.006 1.00 96.56 201 ALA A N 1
ATOM 1603 C CA . ALA A 1 201 ? 13.628 2.375 -13.937 1.00 96.56 201 ALA A CA 1
ATOM 1604 C C . ALA A 1 201 ? 13.929 1.030 -13.272 1.00 96.56 201 ALA A C 1
ATOM 1606 O O . ALA A 1 201 ? 13.157 0.077 -13.414 1.00 96.56 201 ALA A O 1
ATOM 1607 N N . THR A 1 202 ? 15.040 0.957 -12.536 1.00 94.12 202 THR A N 1
ATOM 1608 C CA . THR A 1 202 ? 15.346 -0.223 -11.724 1.00 94.12 202 THR A CA 1
ATOM 1609 C C . THR A 1 202 ? 14.278 -0.404 -10.654 1.00 94.12 202 THR A C 1
ATOM 1611 O O . THR A 1 202 ? 13.813 0.547 -10.017 1.00 94.12 202 THR A O 1
ATOM 1614 N N . CYS A 1 203 ? 13.880 -1.645 -10.435 1.00 90.38 203 CYS A N 1
ATOM 1615 C CA . CYS A 1 203 ? 12.922 -1.984 -9.398 1.00 90.38 203 CYS A CA 1
ATOM 1616 C C . CYS A 1 203 ? 13.291 -3.319 -8.766 1.00 90.38 203 CYS A C 1
ATOM 1618 O O . CYS A 1 203 ? 14.088 -4.091 -9.294 1.00 90.38 203 CYS A O 1
ATOM 1620 N N . SER A 1 204 ? 12.699 -3.585 -7.610 1.00 77.31 204 SER A N 1
ATOM 1621 C CA . SER A 1 204 ? 12.798 -4.881 -6.959 1.00 77.31 204 SER A CA 1
ATOM 1622 C C . SER A 1 204 ? 11.446 -5.572 -7.090 1.00 77.31 204 SER A C 1
ATOM 1624 O O . SER A 1 204 ? 10.486 -5.163 -6.442 1.00 77.31 204 SER A O 1
ATOM 1626 N N . PHE A 1 205 ? 11.368 -6.611 -7.918 1.00 69.50 205 PHE A N 1
ATOM 1627 C CA . PHE A 1 205 ? 10.263 -7.566 -7.893 1.00 69.50 205 PHE A CA 1
ATOM 1628 C C . PHE A 1 205 ? 10.842 -8.981 -7.854 1.00 69.50 205 PHE A C 1
ATOM 1630 O O . PHE A 1 205 ? 11.852 -9.269 -8.492 1.00 69.50 205 PHE A O 1
ATOM 1637 N N . GLN A 1 206 ? 10.228 -9.858 -7.065 1.00 57.91 206 GLN A N 1
ATOM 1638 C CA . GLN A 1 206 ? 10.531 -11.285 -7.086 1.00 57.91 206 GLN A CA 1
ATOM 1639 C C . GLN A 1 206 ? 9.422 -11.978 -7.871 1.00 57.91 206 GLN A C 1
ATOM 1641 O O . GLN A 1 206 ? 8.357 -12.247 -7.320 1.00 57.91 206 GLN A O 1
ATOM 1646 N N . GLU A 1 207 ? 9.659 -12.272 -9.148 1.00 49.66 207 GLU A N 1
ATOM 1647 C CA . GLU A 1 207 ? 8.879 -13.315 -9.809 1.00 49.66 207 GLU A CA 1
ATOM 1648 C C . GLU A 1 207 ? 9.345 -14.655 -9.249 1.00 49.66 207 GLU A C 1
ATOM 1650 O O . GLU A 1 207 ? 10.516 -15.019 -9.367 1.00 49.66 207 GLU A O 1
ATOM 1655 N N . ARG A 1 208 ? 8.440 -15.390 -8.602 1.00 45.84 208 ARG A N 1
ATOM 1656 C CA . ARG A 1 208 ? 8.650 -16.823 -8.418 1.00 45.84 208 ARG A CA 1
ATOM 1657 C C . ARG A 1 208 ? 7.920 -17.537 -9.546 1.00 45.84 208 ARG A C 1
ATOM 1659 O O . ARG A 1 208 ? 6.706 -17.392 -9.654 1.00 45.84 208 ARG A O 1
ATOM 1666 N N . ILE A 1 209 ? 8.702 -18.245 -10.362 1.00 36.47 209 ILE A N 1
ATOM 1667 C CA . ILE A 1 209 ? 8.258 -19.303 -11.282 1.00 36.47 209 ILE A CA 1
ATOM 1668 C C . ILE A 1 209 ? 7.483 -20.361 -10.490 1.00 36.47 209 ILE A C 1
ATOM 1670 O O . ILE A 1 209 ? 7.913 -20.656 -9.346 1.00 36.47 209 ILE A O 1
#

InterPro domains:
  IPR003538 Gram-negative bacterial TonB protein [PR01374] (12-30)
  IPR003538 Gram-negative bacterial TonB protein [PR01374] (31-48)
  IPR006260 TonB/TolA, C-terminal [TIGR01352] (2-74)
  IPR037682 TonB, C-terminal [PF03544] (2-67)
  IPR037682 TonB, C-terminal [PS52015] (1-81)